Protein AF-A0A2A5M9H0-F1 (afdb_monomer)

Foldseek 3Di:
DCVLVVLLVLLVLLPDPVSVVVVVVVLVVVVVPDDPVCSVVVVVVVVVVNVVSNVSNVVVVVVVVVVVLVVLQVVQVVLCVVQVHDRDDSVLSCVLVVCLVVLVVVLLVVLVVQCVVVVVVCVVVVPPDDPSNCVSLVSQLVSQLSVVCSRDPPDDSVVSSVVSNVVSVVVVVVVVVVVVCVVVVD

Secondary structure (DSSP, 8-state):
--HHHHHHHHHHHHTSTTHHHHHHHHHHHHHTTS-HHHHHHHHHHHHHHHHHHHHHHHHHHHHHHHHHHHHHHHHHHHHHHHHT-PPPPHHHHHHHHHHHHHHHHHHHHHHHHHHHHHHHHHHHHT-S--GGGGHHHHHHHHHHHHHHHHH-TT--HHHHHHHHHHHHHHHHHHHHHHHHHHHHT-

Solvent-accessible surface area (backbone atoms only — not comparable to full-atom values): 10258 Å² total; per-residue (Å²): 129,68,64,67,58,53,45,35,55,50,20,59,48,68,70,40,82,71,40,60,64,54,48,53,55,51,49,53,60,56,45,73,78,47,60,76,92,50,42,64,60,52,49,51,52,53,53,50,50,52,61,51,33,45,59,53,20,53,54,41,48,53,52,49,52,52,50,49,52,54,48,51,54,51,49,47,50,52,51,20,61,76,67,74,46,80,68,73,54,68,70,60,48,50,53,54,50,52,49,49,65,51,48,49,59,51,45,51,52,50,23,51,53,51,47,51,53,50,51,53,51,32,67,76,69,70,53,91,78,59,83,68,74,51,49,37,54,53,45,46,23,49,49,41,31,54,56,48,56,74,72,45,89,87,62,56,70,66,58,47,50,50,53,14,42,53,52,31,50,53,50,50,52,52,49,52,52,50,52,50,49,63,65,68,74,106

Radius of gyration: 23.18 Å; Cα contacts (8 Å, |Δi|>4): 91; chains: 1; bounding box: 40×52×61 Å

Structure (mmCIF, N/CA/C/O backbone):
data_AF-A0A2A5M9H0-F1
#
_entry.id   AF-A0A2A5M9H0-F1
#
loop_
_atom_site.group_PDB
_atom_site.id
_atom_site.type_symbol
_atom_site.label_atom_id
_atom_site.label_alt_id
_atom_site.label_comp_id
_atom_site.label_asym_id
_atom_site.label_entity_id
_atom_site.label_seq_id
_atom_site.pdbx_PDB_ins_code
_atom_site.Cartn_x
_atom_site.Cartn_y
_atom_site.Cartn_z
_atom_site.occupancy
_atom_site.B_iso_or_equiv
_atom_site.auth_seq_id
_atom_site.auth_comp_id
_atom_site.auth_asym_id
_atom_site.auth_atom_id
_atom_site.pdbx_PDB_model_num
ATOM 1 N N . SER A 1 1 ? -6.531 17.767 -12.591 1.00 52.53 1 SER A N 1
ATOM 2 C CA . SER A 1 1 ? -5.530 17.348 -13.593 1.00 52.53 1 SER A CA 1
ATOM 3 C C . SER A 1 1 ? -4.900 16.029 -13.200 1.00 52.53 1 SER A C 1
ATOM 5 O O . SER A 1 1 ? -4.524 15.883 -12.049 1.00 52.53 1 SER A O 1
ATOM 7 N N . LEU A 1 2 ? -4.794 15.086 -14.141 1.00 64.69 2 LEU A N 1
ATOM 8 C CA . LEU A 1 2 ? -4.196 13.749 -13.951 1.00 64.69 2 LEU A CA 1
ATOM 9 C C . LEU A 1 2 ? -2.657 13.767 -14.086 1.00 64.69 2 LEU A C 1
ATOM 11 O O . LEU A 1 2 ? -1.964 12.899 -13.566 1.00 64.69 2 LEU A O 1
ATOM 15 N N . ILE A 1 3 ? -2.134 14.814 -14.736 1.00 70.25 3 ILE A N 1
ATOM 16 C CA . ILE A 1 3 ? -0.707 15.040 -15.014 1.00 70.25 3 ILE A CA 1
ATOM 17 C C . ILE A 1 3 ? 0.178 14.941 -13.753 1.00 70.25 3 ILE A C 1
ATOM 19 O O . ILE A 1 3 ? 1.177 14.230 -13.812 1.00 70.25 3 ILE A O 1
ATOM 23 N N . PRO A 1 4 ? -0.161 15.557 -12.599 1.00 65.56 4 PRO A N 1
ATOM 24 C CA . PRO A 1 4 ? 0.685 15.478 -11.404 1.00 65.56 4 PRO A CA 1
ATOM 25 C C . PRO A 1 4 ? 0.819 14.053 -10.852 1.00 65.56 4 PRO A C 1
ATOM 27 O O . PRO A 1 4 ? 1.903 13.651 -10.446 1.00 65.56 4 PRO A O 1
ATOM 30 N N . ILE A 1 5 ? -0.265 13.270 -10.884 1.00 68.00 5 ILE A N 1
ATOM 31 C CA . ILE A 1 5 ? -0.266 11.874 -10.420 1.00 68.00 5 ILE A CA 1
ATOM 32 C C . ILE A 1 5 ? 0.605 11.016 -11.343 1.00 68.00 5 ILE A C 1
ATOM 34 O O . ILE A 1 5 ? 1.449 10.264 -10.865 1.00 68.00 5 ILE A O 1
ATOM 38 N N . LEU A 1 6 ? 0.459 11.188 -12.661 1.00 72.69 6 LEU A N 1
ATOM 39 C CA . LEU A 1 6 ? 1.312 10.540 -13.662 1.00 72.69 6 LEU A CA 1
ATOM 40 C C . LEU A 1 6 ? 2.797 10.842 -13.435 1.00 72.69 6 LEU A C 1
ATOM 42 O O . LEU A 1 6 ? 3.615 9.930 -13.502 1.00 72.69 6 LEU A O 1
ATOM 46 N N . PHE A 1 7 ? 3.140 12.090 -13.110 1.00 70.06 7 PHE A N 1
ATOM 47 C CA . PHE A 1 7 ? 4.515 12.495 -12.805 1.00 70.06 7 PHE A CA 1
ATOM 48 C C . PHE A 1 7 ? 5.075 11.820 -11.550 1.00 70.06 7 PHE A C 1
ATOM 50 O O . PHE A 1 7 ? 6.217 11.362 -11.565 1.00 70.06 7 PHE A O 1
ATOM 57 N N . VAL A 1 8 ? 4.283 11.723 -10.478 1.00 70.12 8 VAL A N 1
ATOM 58 C CA . VAL A 1 8 ? 4.697 11.030 -9.248 1.00 70.12 8 VAL A CA 1
ATOM 59 C C . VAL A 1 8 ? 4.921 9.545 -9.525 1.00 70.12 8 VAL A C 1
ATOM 61 O O . VAL A 1 8 ? 5.984 9.020 -9.196 1.00 70.12 8 VAL A O 1
ATOM 64 N N . CYS A 1 9 ? 3.971 8.881 -10.191 1.00 73.88 9 CYS A N 1
ATOM 65 C CA . CYS A 1 9 ? 4.109 7.478 -10.579 1.00 73.88 9 CYS A CA 1
ATOM 66 C C . CYS A 1 9 ? 5.349 7.255 -11.450 1.00 73.88 9 CYS A C 1
ATOM 68 O O . CYS A 1 9 ? 6.148 6.365 -11.169 1.00 73.88 9 CYS A O 1
ATOM 70 N N . PHE A 1 10 ? 5.538 8.085 -12.479 1.00 75.00 10 PHE A N 1
ATOM 71 C CA . PHE A 1 10 ? 6.681 7.988 -13.380 1.00 75.00 10 PHE A CA 1
ATOM 72 C C . PHE A 1 10 ? 8.002 8.168 -12.631 1.00 75.00 10 PHE A C 1
ATOM 74 O O . PHE A 1 10 ? 8.914 7.367 -12.806 1.00 75.00 10 PHE A O 1
ATOM 81 N N . SER A 1 11 ? 8.091 9.142 -11.726 1.00 72.50 11 SER A N 1
ATOM 82 C CA . SER A 1 11 ? 9.308 9.350 -10.947 1.00 72.50 11 SER A CA 1
ATOM 83 C C . SER A 1 11 ? 9.645 8.170 -10.036 1.00 72.50 11 SER A C 1
ATOM 85 O O . SER A 1 11 ? 10.790 7.718 -10.025 1.00 72.50 11 SER A O 1
ATOM 87 N N . VAL A 1 12 ? 8.655 7.595 -9.347 1.00 75.00 12 VAL A N 1
ATOM 88 C CA . VAL A 1 12 ? 8.866 6.382 -8.539 1.00 75.00 12 VAL A CA 1
ATOM 89 C C . VAL A 1 12 ? 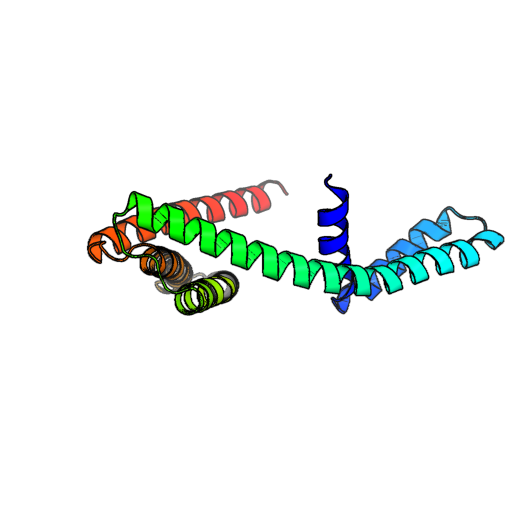9.373 5.231 -9.413 1.00 75.00 12 VAL A C 1
ATOM 91 O O . VAL A 1 12 ? 10.334 4.560 -9.041 1.00 75.00 12 VAL A O 1
ATOM 94 N N . PHE A 1 13 ? 8.807 5.038 -10.609 1.00 77.19 13 PHE A N 1
ATOM 95 C CA . PHE A 1 13 ? 9.277 4.006 -11.536 1.00 77.19 13 PHE A CA 1
ATOM 96 C C . PHE A 1 13 ? 10.712 4.238 -12.017 1.00 77.19 13 PHE A C 1
ATOM 98 O O . PHE A 1 13 ? 11.475 3.277 -12.090 1.00 77.19 13 PHE A O 1
ATOM 105 N N . THR A 1 14 ? 11.119 5.487 -12.275 1.00 75.56 14 THR A N 1
ATOM 106 C CA . THR A 1 14 ? 12.498 5.799 -12.701 1.00 75.56 14 THR A CA 1
ATOM 107 C C . THR A 1 14 ? 13.562 5.468 -11.652 1.00 75.56 14 THR A C 1
ATOM 109 O O . THR A 1 14 ? 14.725 5.291 -12.009 1.00 75.56 14 THR A O 1
ATOM 112 N N . GLN A 1 15 ? 13.183 5.346 -10.375 1.00 72.56 15 GLN A N 1
ATOM 113 C CA . GLN A 1 15 ? 14.101 5.013 -9.280 1.00 72.56 15 GLN A CA 1
ATOM 114 C C . GLN A 1 15 ? 14.330 3.502 -9.115 1.00 72.56 15 GLN A C 1
ATOM 116 O O . GLN A 1 15 ? 15.259 3.091 -8.421 1.00 72.56 15 GLN A O 1
ATOM 121 N N . ILE A 1 16 ? 13.520 2.653 -9.755 1.00 77.81 16 ILE A N 1
ATOM 122 C CA . ILE A 1 16 ? 13.686 1.197 -9.695 1.00 77.81 16 ILE A CA 1
ATOM 123 C C . ILE A 1 16 ? 14.827 0.785 -10.632 1.00 77.81 16 ILE A C 1
ATOM 125 O O . ILE A 1 16 ? 14.826 1.114 -11.817 1.00 77.81 16 ILE A O 1
ATOM 129 N N . SER A 1 17 ? 15.777 -0.010 -10.132 1.00 70.69 17 SER A N 1
ATOM 130 C CA . SER A 1 17 ? 16.962 -0.457 -10.887 1.00 70.69 17 SER A CA 1
ATOM 131 C C . SER A 1 17 ? 16.629 -1.146 -12.218 1.00 70.69 17 SER A C 1
ATOM 133 O O . SER A 1 17 ? 17.352 -0.996 -13.201 1.00 70.69 17 SER A O 1
ATOM 135 N N . SER A 1 18 ? 15.501 -1.857 -12.273 1.00 78.56 18 SER A N 1
ATOM 136 C CA . SER A 1 18 ? 15.027 -2.552 -13.474 1.00 78.56 18 SER A CA 1
ATOM 137 C C . SER A 1 18 ? 14.532 -1.607 -14.578 1.00 78.56 18 SER A C 1
ATOM 139 O O . SER A 1 18 ? 14.561 -1.982 -15.749 1.00 78.56 18 SER A O 1
ATOM 141 N N . PHE A 1 19 ? 14.106 -0.380 -14.252 1.00 82.38 19 PHE A N 1
ATOM 142 C CA . PHE A 1 19 ? 13.510 0.552 -15.217 1.00 82.38 19 PHE A CA 1
ATOM 143 C C . PHE A 1 19 ? 14.487 0.962 -16.322 1.00 82.38 19 PHE A C 1
ATOM 145 O O . PHE A 1 19 ? 14.085 1.094 -17.476 1.00 82.38 19 PHE A O 1
ATOM 152 N N . LYS A 1 20 ? 15.783 1.078 -16.003 1.00 79.38 20 LYS A N 1
ATOM 153 C CA . LYS A 1 20 ? 16.822 1.466 -16.968 1.00 79.38 20 LYS A CA 1
ATOM 154 C C . LYS A 1 20 ? 16.859 0.541 -18.192 1.00 79.38 20 LYS A C 1
ATOM 156 O O . LYS A 1 20 ? 16.983 1.018 -19.312 1.00 79.38 20 LYS A O 1
ATOM 161 N N . ALA A 1 21 ? 16.686 -0.768 -17.999 1.00 83.25 21 ALA A N 1
ATOM 162 C CA . ALA A 1 21 ? 16.688 -1.734 -19.100 1.00 83.25 21 ALA A CA 1
ATOM 163 C C . ALA A 1 21 ? 15.464 -1.587 -20.024 1.00 83.25 21 ALA A C 1
ATOM 165 O O . ALA A 1 21 ? 15.580 -1.727 -21.240 1.00 83.25 21 ALA A O 1
ATOM 166 N N . TYR A 1 22 ? 14.292 -1.288 -19.461 1.00 84.56 22 TYR A N 1
ATOM 167 C CA . TYR A 1 22 ? 13.073 -1.042 -20.240 1.00 84.56 22 TYR A CA 1
ATOM 168 C C . TYR A 1 22 ? 13.115 0.304 -20.956 1.00 84.56 22 TYR A C 1
ATOM 170 O O . TYR A 1 22 ? 12.666 0.416 -22.095 1.00 84.56 22 TYR A O 1
ATOM 178 N N . TYR A 1 23 ? 13.701 1.305 -20.306 1.00 83.50 23 TYR A N 1
ATOM 179 C CA . TYR A 1 23 ? 13.924 2.619 -20.874 1.00 83.50 23 TYR A CA 1
ATOM 180 C C . TYR A 1 23 ? 14.784 2.567 -22.143 1.00 83.50 23 TYR A C 1
ATOM 182 O O . TYR A 1 23 ? 14.377 3.108 -23.169 1.00 83.50 23 TYR A O 1
ATOM 190 N N . GLU A 1 24 ? 15.920 1.864 -22.107 1.00 84.94 24 GLU A N 1
ATOM 191 C CA . GLU A 1 24 ? 16.789 1.724 -23.283 1.00 84.94 24 GLU A CA 1
ATOM 192 C C . GLU A 1 24 ? 16.068 1.037 -24.452 1.00 84.94 24 GLU A C 1
ATOM 194 O O . GLU A 1 24 ? 16.173 1.474 -25.598 1.00 84.94 24 GLU A O 1
ATOM 199 N N . LYS A 1 25 ? 15.246 0.017 -24.169 1.00 88.00 25 LYS A N 1
ATOM 200 C CA . LYS A 1 25 ? 14.405 -0.622 -25.193 1.00 88.00 25 LYS A CA 1
ATOM 201 C C . LYS A 1 25 ? 13.386 0.349 -25.792 1.00 88.00 25 LYS A C 1
ATOM 203 O O . LYS A 1 25 ? 13.202 0.368 -27.005 1.00 88.00 25 LYS A O 1
ATOM 208 N N . ALA A 1 26 ? 12.738 1.171 -24.967 1.00 86.12 26 ALA A N 1
ATOM 209 C CA . ALA A 1 26 ? 11.793 2.179 -25.443 1.00 86.12 26 ALA A CA 1
ATOM 210 C C . ALA A 1 26 ? 12.484 3.246 -26.310 1.00 86.12 26 ALA A C 1
ATOM 212 O O . ALA A 1 26 ? 11.968 3.599 -27.370 1.00 86.12 26 ALA A O 1
ATOM 213 N N . LYS A 1 27 ? 13.680 3.702 -25.909 1.00 85.88 27 LYS A N 1
ATOM 214 C CA . LYS A 1 27 ? 14.534 4.605 -26.698 1.00 85.88 27 LYS A CA 1
ATOM 215 C C . LYS A 1 27 ? 14.834 4.024 -28.080 1.00 85.88 27 LYS A C 1
ATOM 217 O O . LYS A 1 27 ? 14.636 4.712 -29.074 1.00 85.88 27 LYS A O 1
ATOM 222 N N . GLN A 1 28 ? 15.231 2.752 -28.151 1.00 87.69 28 GLN A N 1
ATOM 223 C CA . GLN A 1 28 ? 15.515 2.073 -29.421 1.00 87.69 28 GLN A CA 1
ATOM 224 C C . GLN A 1 28 ? 14.297 2.022 -30.351 1.00 87.69 28 GLN A C 1
ATOM 226 O O . GLN A 1 28 ? 14.436 2.273 -31.546 1.00 87.69 28 GLN A O 1
ATOM 231 N N . VAL A 1 29 ? 13.099 1.761 -29.814 1.00 88.81 29 VAL A N 1
ATOM 232 C CA . VAL A 1 29 ? 11.855 1.787 -30.603 1.00 88.81 29 VAL A CA 1
ATOM 233 C C . VAL A 1 29 ? 11.571 3.191 -31.134 1.00 88.81 29 VAL A C 1
ATOM 235 O O . VAL A 1 29 ? 11.249 3.340 -32.306 1.00 88.81 29 VAL A O 1
ATOM 238 N N . ILE A 1 30 ? 11.724 4.228 -30.306 1.00 86.44 30 ILE A N 1
ATOM 239 C CA . ILE A 1 30 ? 11.512 5.622 -30.725 1.00 86.44 30 ILE A CA 1
ATOM 240 C C . ILE A 1 30 ? 12.530 6.028 -31.802 1.00 86.44 30 ILE A C 1
ATOM 242 O O . ILE A 1 30 ? 12.161 6.642 -32.801 1.00 86.44 30 ILE A O 1
ATOM 246 N N . PHE A 1 31 ? 13.800 5.650 -31.635 1.00 88.44 31 PHE A N 1
ATOM 247 C CA . PHE A 1 31 ? 14.867 5.957 -32.589 1.00 88.44 31 PHE A CA 1
ATOM 248 C C . PHE A 1 31 ? 14.674 5.269 -33.940 1.00 88.44 31 PHE A C 1
ATOM 250 O O . PHE A 1 31 ? 15.052 5.849 -34.954 1.00 88.44 31 PHE A O 1
ATOM 257 N N . ALA A 1 32 ? 14.022 4.103 -33.982 1.00 87.38 32 ALA A N 1
ATOM 258 C CA . ALA A 1 32 ? 13.688 3.423 -35.234 1.00 87.38 32 ALA A CA 1
ATOM 259 C C . ALA A 1 32 ? 12.761 4.247 -36.152 1.00 87.38 32 ALA A C 1
ATOM 261 O O . ALA A 1 32 ? 12.755 4.028 -37.361 1.00 87.38 32 ALA A O 1
ATOM 262 N N . PHE A 1 33 ? 12.012 5.211 -35.602 1.00 87.19 33 PHE A N 1
ATOM 263 C CA . PHE A 1 33 ? 11.129 6.107 -36.359 1.00 87.19 33 PHE A CA 1
ATOM 264 C C . PHE A 1 33 ? 11.735 7.497 -36.626 1.00 87.19 33 PHE A C 1
ATOM 266 O O . PHE A 1 33 ? 11.082 8.337 -37.244 1.00 87.19 33 PHE A O 1
ATOM 273 N N . LEU A 1 34 ? 12.965 7.761 -36.171 1.00 87.44 34 LEU A N 1
ATOM 274 C CA . LEU A 1 34 ? 13.636 9.059 -36.289 1.00 87.44 34 LEU A CA 1
ATOM 275 C C . LEU A 1 34 ? 14.793 9.005 -37.289 1.00 87.44 34 LEU A C 1
ATOM 277 O O . LEU A 1 34 ? 15.538 8.028 -37.352 1.00 87.44 34 LEU A O 1
ATOM 281 N N . ILE A 1 35 ? 14.999 10.105 -38.017 1.00 89.31 35 ILE A N 1
ATOM 282 C CA . ILE A 1 35 ? 16.198 10.276 -38.845 1.00 89.31 35 ILE A CA 1
ATOM 283 C C . ILE A 1 35 ? 17.455 10.403 -37.962 1.00 89.31 35 ILE A C 1
ATOM 285 O O . ILE A 1 35 ? 17.393 11.078 -36.929 1.00 89.31 35 ILE A O 1
ATOM 289 N N . PRO A 1 36 ? 18.606 9.817 -38.359 1.00 81.75 36 PRO A N 1
ATOM 290 C CA . PRO A 1 36 ? 19.798 9.717 -37.507 1.00 81.75 36 PRO A CA 1
ATOM 291 C C . PRO A 1 36 ? 20.266 11.051 -36.914 1.00 81.75 36 PRO A C 1
ATOM 293 O O . PRO A 1 36 ? 20.615 11.127 -35.743 1.00 81.75 36 PRO A O 1
ATOM 296 N N . THR A 1 37 ? 20.185 12.132 -37.691 1.00 86.44 37 THR A N 1
ATOM 297 C CA . THR A 1 37 ? 20.600 13.485 -37.286 1.00 86.44 37 THR A CA 1
ATOM 298 C C . THR A 1 37 ? 19.779 14.086 -36.142 1.00 86.44 37 THR A C 1
ATOM 300 O O . THR A 1 37 ? 20.228 15.040 -35.513 1.00 86.44 37 THR A O 1
ATOM 303 N N . GLN A 1 38 ? 18.583 13.561 -35.859 1.00 85.75 38 GLN A N 1
ATOM 304 C CA . GLN A 1 38 ? 17.718 14.028 -34.770 1.00 85.75 38 GLN A CA 1
ATOM 305 C C . GLN A 1 38 ? 17.760 13.118 -33.537 1.00 85.75 38 GLN A C 1
ATOM 307 O O . GLN A 1 38 ? 17.269 13.515 -32.478 1.00 85.75 38 GLN A O 1
ATOM 312 N N . GLN A 1 39 ? 18.345 11.921 -33.648 1.00 86.12 39 GLN A N 1
ATOM 313 C CA . GLN A 1 39 ? 18.355 10.938 -32.562 1.00 86.12 39 GLN A CA 1
ATOM 314 C C . GLN A 1 39 ? 19.088 11.471 -31.326 1.00 86.12 39 GLN A C 1
ATOM 316 O O . GLN A 1 39 ? 18.540 11.389 -30.230 1.00 86.12 39 GLN A O 1
ATOM 321 N N . ASP A 1 40 ? 20.246 12.115 -31.498 1.00 86.81 40 ASP A N 1
ATOM 322 C CA . ASP A 1 40 ? 21.035 12.676 -30.388 1.00 86.81 40 ASP A CA 1
ATOM 323 C C . ASP A 1 40 ? 20.307 13.809 -29.648 1.00 86.81 40 ASP A C 1
ATOM 325 O O . ASP A 1 40 ? 20.337 13.904 -28.415 1.00 86.81 40 ASP A O 1
ATOM 329 N N . VAL A 1 41 ? 19.598 14.658 -30.396 1.00 88.44 41 VAL A N 1
ATOM 330 C CA . VAL A 1 41 ? 18.824 15.772 -29.833 1.00 88.44 41 VAL A CA 1
ATOM 331 C C . VAL A 1 41 ? 17.665 15.230 -29.000 1.00 88.44 41 VAL A C 1
ATOM 333 O O . VAL A 1 41 ? 17.491 15.617 -27.843 1.00 88.44 41 VAL A O 1
ATOM 336 N N . VAL A 1 42 ? 16.899 14.284 -29.550 1.00 87.12 42 VAL A N 1
ATOM 337 C CA . VAL A 1 42 ? 15.777 13.648 -28.846 1.00 87.12 42 VAL A CA 1
ATOM 338 C C . VAL A 1 42 ? 16.271 12.850 -27.636 1.00 87.12 42 VAL A C 1
ATOM 340 O O . VAL A 1 42 ? 15.679 12.961 -26.563 1.00 87.12 42 VAL A O 1
ATOM 343 N N . ALA A 1 43 ? 17.380 12.114 -27.761 1.00 87.06 43 ALA A N 1
ATOM 344 C CA . ALA A 1 43 ? 18.010 11.395 -26.654 1.00 87.06 43 ALA A CA 1
ATOM 345 C C . ALA A 1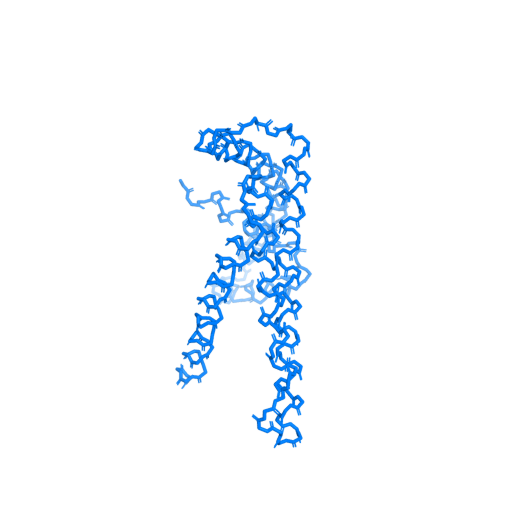 43 ? 18.304 12.336 -25.481 1.00 87.06 43 ALA A C 1
ATOM 347 O O . ALA A 1 43 ? 17.883 12.068 -24.356 1.00 87.06 43 ALA A O 1
ATOM 348 N N . THR A 1 44 ? 18.924 13.482 -25.773 1.00 89.81 44 THR A N 1
ATOM 349 C CA . THR A 1 44 ? 19.283 14.500 -24.779 1.00 89.81 44 THR A CA 1
ATOM 350 C C . THR A 1 44 ? 18.052 15.074 -24.079 1.00 89.81 44 THR A C 1
ATOM 352 O O . THR A 1 44 ? 18.063 15.232 -22.856 1.00 89.81 44 THR A O 1
ATOM 355 N N . TYR A 1 45 ? 16.964 15.351 -24.807 1.00 88.75 45 TYR A N 1
ATOM 356 C CA . TYR A 1 45 ? 15.715 15.824 -24.199 1.00 88.75 45 TYR A CA 1
ATOM 357 C C . TYR A 1 45 ? 15.086 14.776 -23.282 1.00 88.75 45 TYR A C 1
ATOM 359 O O . TYR A 1 45 ? 14.663 15.113 -22.175 1.00 88.75 45 TYR A O 1
ATOM 367 N N . ILE A 1 46 ? 15.053 13.511 -23.705 1.00 85.00 46 ILE A N 1
ATOM 368 C CA . ILE A 1 46 ? 14.494 12.418 -22.903 1.00 85.00 46 ILE A CA 1
ATOM 369 C C . ILE A 1 46 ? 15.353 12.176 -21.651 1.00 85.00 46 ILE A C 1
ATOM 371 O O . ILE A 1 46 ? 14.806 12.052 -20.555 1.00 85.00 46 ILE A O 1
ATOM 375 N N . ASP A 1 47 ? 16.681 12.159 -21.779 1.00 86.69 47 ASP A N 1
ATOM 376 C CA . ASP A 1 47 ? 17.604 12.005 -20.645 1.00 86.69 47 ASP A CA 1
ATOM 377 C C . ASP A 1 47 ? 17.471 13.167 -19.654 1.00 86.69 47 ASP A C 1
ATO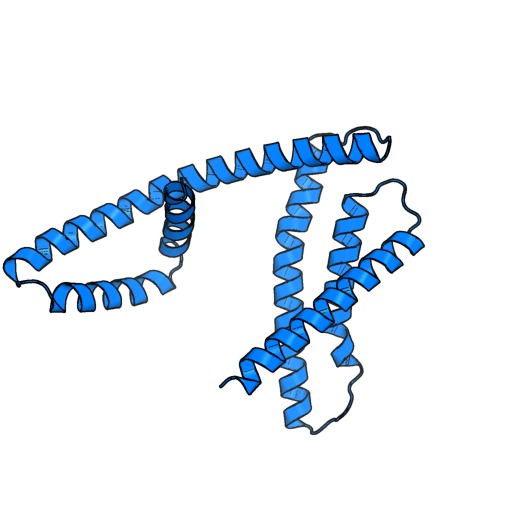M 379 O O . ASP A 1 47 ? 17.398 12.965 -18.440 1.00 86.69 47 ASP A O 1
ATOM 383 N N . THR A 1 48 ? 17.365 14.394 -20.167 1.00 87.19 48 THR A N 1
ATOM 384 C CA . THR A 1 48 ? 17.157 15.596 -19.349 1.00 87.19 48 THR A CA 1
ATOM 385 C C . THR A 1 48 ? 15.807 15.557 -18.633 1.00 87.19 48 THR A C 1
ATOM 387 O O . THR A 1 48 ? 15.724 15.868 -17.442 1.00 87.19 48 THR A O 1
ATOM 390 N N . PHE A 1 49 ? 14.747 15.137 -19.326 1.00 83.00 49 PHE A N 1
ATOM 391 C CA . PHE A 1 49 ? 13.418 14.961 -18.747 1.00 83.00 49 PHE A CA 1
ATOM 392 C C . PHE A 1 49 ? 13.434 13.941 -17.607 1.00 83.00 49 PHE A C 1
ATOM 394 O O . PHE A 1 49 ? 12.906 14.218 -16.529 1.00 83.00 49 PHE A O 1
ATOM 401 N N . LEU A 1 50 ? 14.087 12.795 -17.800 1.00 80.31 50 LEU A N 1
ATOM 402 C CA . LEU A 1 50 ? 14.218 11.765 -16.770 1.00 80.31 50 LEU A CA 1
ATOM 403 C C . LEU A 1 50 ? 15.011 12.255 -15.565 1.00 80.31 50 LEU A C 1
ATOM 405 O O . LEU A 1 50 ? 14.560 12.107 -14.430 1.00 80.31 50 LEU A O 1
ATOM 409 N N . LYS A 1 51 ? 16.152 12.905 -15.807 1.00 80.44 51 LYS A N 1
ATOM 410 C CA . LYS A 1 51 ? 16.981 13.480 -14.746 1.00 80.44 51 LYS A CA 1
ATOM 411 C C . LYS A 1 51 ? 16.188 14.469 -13.886 1.00 80.44 51 LYS A C 1
ATOM 413 O O . LYS A 1 51 ? 16.264 14.415 -12.661 1.00 80.44 51 LYS A O 1
ATOM 418 N N . ASN A 1 52 ? 15.390 15.334 -14.509 1.00 81.81 52 ASN A N 1
ATOM 419 C CA . ASN A 1 52 ? 14.550 16.298 -13.792 1.00 81.81 52 ASN A CA 1
ATOM 420 C C . ASN A 1 52 ? 13.320 15.654 -13.132 1.00 81.81 52 ASN A C 1
ATOM 422 O O . ASN A 1 52 ? 12.876 16.114 -12.078 1.00 81.81 52 ASN A O 1
ATOM 426 N N . SER A 1 53 ? 12.797 14.567 -13.705 1.00 76.88 53 SER A N 1
ATOM 427 C CA . SER A 1 53 ? 11.666 13.816 -13.147 1.00 76.88 53 SER A CA 1
ATOM 428 C C . SER A 1 53 ? 11.993 13.206 -11.784 1.00 76.88 53 SER A C 1
ATOM 430 O O . SER A 1 53 ? 11.108 13.128 -10.933 1.00 76.88 53 SER A O 1
ATOM 432 N N . VAL A 1 54 ? 13.253 12.837 -11.525 1.00 72.12 54 VAL A N 1
ATOM 433 C CA . VAL A 1 54 ? 13.686 12.349 -10.203 1.00 72.12 54 VAL A CA 1
ATOM 434 C C . VAL A 1 54 ? 13.491 13.424 -9.127 1.00 72.12 54 VAL A C 1
ATOM 436 O O . VAL A 1 54 ? 12.840 13.164 -8.117 1.00 72.12 54 VAL A O 1
ATOM 439 N N . ASN A 1 55 ? 13.965 14.653 -9.363 1.00 75.88 55 ASN A N 1
ATOM 440 C CA . ASN A 1 55 ? 13.806 15.763 -8.412 1.00 75.88 55 ASN A CA 1
ATOM 441 C C . ASN A 1 55 ? 12.331 16.126 -8.185 1.00 75.88 55 ASN A C 1
ATOM 443 O O . ASN A 1 55 ? 11.905 16.302 -7.043 1.00 75.88 55 ASN A O 1
ATOM 447 N N . LEU A 1 56 ? 11.534 16.187 -9.257 1.00 75.88 56 LEU A N 1
ATOM 448 C CA . LEU A 1 56 ? 10.090 16.427 -9.167 1.00 75.88 56 LEU A CA 1
ATOM 449 C C . LEU A 1 56 ? 9.365 15.334 -8.373 1.00 75.88 56 LEU A C 1
ATOM 451 O O . LEU A 1 56 ? 8.440 15.645 -7.627 1.00 75.88 56 LEU A O 1
ATOM 455 N N . GLY A 1 57 ? 9.785 14.073 -8.480 1.00 75.00 57 GLY A N 1
ATOM 456 C CA . GLY A 1 57 ? 9.192 13.007 -7.676 1.00 75.00 57 GLY A CA 1
ATOM 457 C C . GLY A 1 57 ? 9.602 13.022 -6.222 1.00 75.00 57 GLY A C 1
ATOM 458 O O . GLY A 1 57 ? 8.780 12.650 -5.399 1.00 75.00 57 GLY A O 1
ATOM 459 N N . ILE A 1 58 ? 10.803 13.488 -5.867 1.00 78.38 58 ILE A N 1
ATOM 460 C CA . ILE A 1 58 ? 11.161 13.690 -4.453 1.00 78.38 58 ILE A CA 1
ATOM 461 C C . ILE A 1 58 ? 10.234 14.744 -3.837 1.00 78.38 58 ILE A C 1
ATOM 463 O O . ILE A 1 58 ? 9.635 14.504 -2.790 1.00 78.38 58 ILE A O 1
ATOM 467 N N . VAL A 1 59 ? 10.044 15.879 -4.517 1.00 82.00 59 VAL A N 1
ATOM 468 C CA . VAL A 1 59 ? 9.097 16.919 -4.079 1.00 82.00 59 VAL A CA 1
ATOM 469 C C . VAL A 1 59 ? 7.669 16.369 -4.027 1.00 82.00 59 VAL A C 1
ATOM 471 O O . VAL A 1 59 ? 6.953 16.601 -3.055 1.00 82.00 59 VAL A O 1
ATOM 474 N N . GLY A 1 60 ? 7.268 15.589 -5.033 1.00 76.12 60 GLY A N 1
ATOM 475 C CA . GLY A 1 60 ? 5.969 14.922 -5.085 1.00 76.12 60 GLY A CA 1
ATOM 476 C C . GLY A 1 60 ? 5.758 13.912 -3.956 1.00 76.12 60 GLY A C 1
ATOM 477 O O . GLY A 1 60 ? 4.682 13.883 -3.370 1.00 76.12 60 GLY A O 1
ATOM 478 N N . LEU A 1 61 ? 6.781 13.134 -3.596 1.00 76.50 61 LEU A N 1
ATOM 479 C CA . LEU A 1 61 ? 6.758 12.200 -2.469 1.00 76.50 61 LEU A CA 1
ATOM 480 C C . LEU A 1 61 ? 6.614 12.938 -1.140 1.00 76.50 61 LEU A C 1
ATOM 482 O O . LEU A 1 61 ? 5.807 12.528 -0.311 1.00 76.50 61 LEU A O 1
ATOM 486 N N . ILE A 1 62 ? 7.339 14.043 -0.946 1.00 82.19 62 ILE A N 1
ATOM 487 C CA . ILE A 1 62 ? 7.214 14.879 0.257 1.00 82.19 62 ILE A CA 1
ATOM 488 C C . ILE A 1 62 ? 5.803 15.470 0.349 1.00 82.19 62 ILE A C 1
ATOM 490 O O . ILE A 1 62 ? 5.161 15.380 1.396 1.00 82.19 62 ILE A O 1
ATOM 494 N N . ALA A 1 63 ? 5.291 16.029 -0.751 1.00 80.88 63 ALA A N 1
ATOM 495 C CA . ALA A 1 63 ? 3.938 16.570 -0.809 1.00 80.88 63 ALA A CA 1
ATOM 496 C C . ALA A 1 63 ? 2.886 15.484 -0.535 1.00 80.88 63 ALA A C 1
ATOM 498 O O . ALA A 1 63 ? 1.981 15.696 0.265 1.00 80.88 63 ALA A O 1
ATOM 499 N N . MET A 1 64 ? 3.037 14.297 -1.127 1.00 77.62 64 MET A N 1
ATOM 500 C CA . MET A 1 64 ? 2.152 13.154 -0.906 1.00 77.62 64 MET A CA 1
ATOM 501 C C . MET A 1 64 ? 2.201 12.668 0.543 1.00 77.62 64 MET A C 1
ATOM 503 O O . MET A 1 64 ? 1.151 12.389 1.118 1.00 77.62 64 MET A O 1
ATOM 507 N N . ALA A 1 65 ? 3.385 12.603 1.154 1.00 77.69 65 ALA A N 1
ATOM 508 C CA . ALA A 1 65 ? 3.530 12.272 2.566 1.00 77.69 65 ALA A CA 1
ATOM 509 C C . ALA A 1 65 ? 2.784 13.291 3.439 1.00 77.69 65 ALA A C 1
ATOM 511 O O . ALA A 1 65 ? 1.984 12.901 4.287 1.00 77.69 65 ALA A O 1
ATOM 512 N N . PHE A 1 66 ? 2.959 14.588 3.177 1.00 82.00 66 PHE A N 1
ATOM 513 C CA . PHE A 1 66 ? 2.252 15.647 3.896 1.00 82.00 66 PHE A CA 1
ATOM 514 C C . PHE A 1 66 ? 0.728 15.566 3.718 1.00 82.00 66 PHE A C 1
ATOM 516 O O . PHE A 1 66 ? -0.014 15.586 4.699 1.00 82.00 66 PHE A O 1
ATOM 523 N N . THR A 1 67 ? 0.240 15.424 2.483 1.00 83.44 67 THR A N 1
ATOM 524 C CA . THR A 1 67 ? -1.195 15.295 2.196 1.00 83.44 67 THR A CA 1
ATOM 525 C C . THR A 1 67 ? -1.786 14.033 2.818 1.00 83.44 67 THR A C 1
ATOM 527 O O . THR A 1 67 ? -2.884 14.088 3.360 1.00 83.44 67 THR A O 1
ATOM 530 N N . SER A 1 68 ? -1.062 12.913 2.791 1.00 77.75 68 SER A N 1
ATOM 531 C CA . SER A 1 68 ? -1.467 11.663 3.440 1.00 77.75 68 SER A CA 1
ATOM 532 C C . SER A 1 68 ? -1.617 11.847 4.953 1.00 77.75 68 SER A C 1
ATOM 534 O O . SER A 1 68 ? -2.647 11.486 5.519 1.00 77.75 68 SER A O 1
ATOM 536 N N . LEU A 1 69 ? -0.653 12.505 5.606 1.00 77.62 69 LEU A N 1
ATOM 537 C CA . LEU A 1 69 ? -0.730 12.833 7.035 1.00 77.62 69 LEU A CA 1
ATOM 538 C C . LEU A 1 69 ? -1.934 13.733 7.354 1.00 77.62 69 LEU A C 1
ATOM 540 O O . LEU A 1 69 ? -2.670 13.467 8.307 1.00 77.62 69 LEU A O 1
ATOM 544 N N . ALA A 1 70 ? -2.171 14.765 6.541 1.00 81.00 70 ALA A N 1
ATOM 545 C CA . ALA A 1 70 ? -3.33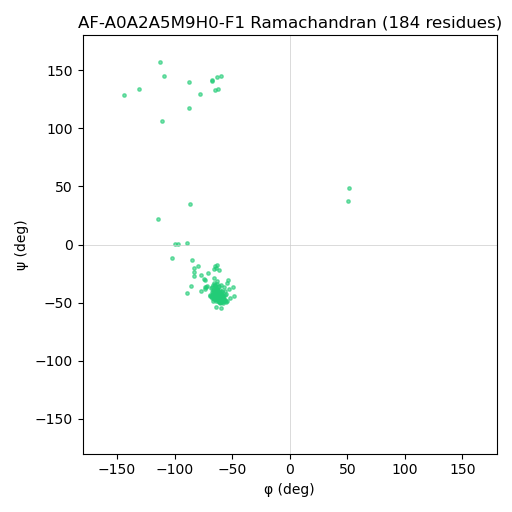1 15.642 6.686 1.00 81.00 70 ALA A CA 1
ATOM 546 C C . ALA A 1 70 ? -4.656 14.880 6.494 1.00 81.00 70 ALA A C 1
ATOM 548 O O . ALA A 1 70 ? -5.595 15.068 7.268 1.00 81.00 70 ALA A O 1
ATOM 549 N N . PHE A 1 71 ? -4.717 13.982 5.507 1.00 82.81 71 PHE A N 1
ATOM 550 C CA . PHE A 1 71 ? -5.870 13.121 5.254 1.00 82.81 71 PHE A CA 1
ATOM 551 C C . PHE A 1 71 ? -6.160 12.201 6.441 1.00 82.81 71 PHE A C 1
ATOM 553 O O . PHE A 1 71 ? -7.300 12.147 6.896 1.00 82.81 71 PHE A O 1
ATOM 560 N N . PHE A 1 72 ? -5.147 11.524 6.984 1.00 75.44 72 PHE A N 1
ATOM 561 C CA . PHE A 1 72 ? -5.322 10.643 8.139 1.00 75.44 72 PHE A CA 1
ATOM 562 C C . PHE A 1 72 ? -5.770 11.398 9.391 1.00 75.44 72 PHE A C 1
ATOM 564 O O . PHE A 1 72 ? -6.642 10.915 10.109 1.00 75.44 72 PHE A O 1
ATOM 571 N N . SER A 1 73 ? -5.246 12.606 9.618 1.00 75.44 73 SER A N 1
ATOM 572 C CA . SER A 1 73 ? -5.722 13.489 10.690 1.00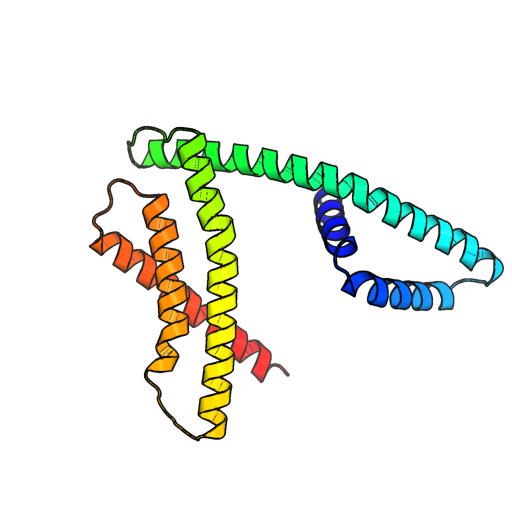 75.44 73 SER A CA 1
ATOM 573 C C . SER A 1 73 ? -7.211 13.834 10.523 1.00 75.44 73 SER A C 1
ATOM 575 O O . SER A 1 73 ? -7.999 13.717 11.465 1.00 75.44 73 SER A O 1
ATOM 577 N N . GLY A 1 74 ? -7.632 14.174 9.300 1.00 80.69 74 GLY A N 1
ATOM 578 C CA . GLY A 1 74 ? -9.041 14.412 8.976 1.00 80.69 74 GLY A CA 1
ATOM 579 C C . GLY A 1 74 ? -9.921 13.166 9.132 1.00 80.69 74 GLY A C 1
ATOM 580 O O . GLY A 1 74 ? -11.019 13.253 9.682 1.00 80.69 74 GLY A O 1
ATOM 581 N N . TYR A 1 75 ? -9.441 12.001 8.695 1.00 81.81 75 TYR A N 1
ATOM 582 C CA . TYR A 1 75 ? -10.129 10.718 8.851 1.00 81.81 75 TYR A CA 1
ATOM 583 C C . TYR A 1 75 ? -10.353 10.383 10.329 1.00 81.81 75 TYR A C 1
ATOM 585 O O . TYR A 1 75 ? -11.483 10.090 10.722 1.00 81.81 75 TYR A O 1
ATOM 593 N N . ASP A 1 76 ? -9.320 10.507 11.166 1.00 77.81 76 ASP A N 1
ATOM 594 C CA . ASP A 1 76 ? -9.436 10.288 12.609 1.00 77.81 76 ASP A CA 1
ATOM 595 C C . ASP A 1 76 ? -10.439 11.238 13.246 1.00 77.81 76 ASP A C 1
ATOM 597 O O . ASP A 1 76 ? -11.255 10.818 14.066 1.00 77.81 76 ASP A O 1
ATOM 601 N N . PHE A 1 77 ? -10.417 12.512 12.861 1.00 80.38 77 PHE A N 1
ATOM 602 C CA . PHE A 1 77 ? -11.395 13.479 13.339 1.00 80.38 77 PHE A CA 1
ATOM 603 C C . PHE A 1 77 ? -12.833 13.040 13.013 1.00 80.38 77 PHE A C 1
ATOM 605 O O . PHE A 1 77 ? -13.701 13.055 13.890 1.00 80.38 77 PHE A O 1
ATOM 612 N N . VAL A 1 78 ? -13.090 12.591 11.781 1.00 83.56 78 VAL A N 1
ATOM 613 C CA . VAL A 1 78 ? -14.417 12.122 11.349 1.00 83.56 78 VAL A CA 1
ATOM 614 C C . VAL A 1 78 ? -14.834 10.845 12.082 1.00 83.56 78 VAL A C 1
ATOM 616 O O . VAL A 1 78 ? -15.953 10.778 12.594 1.00 83.56 78 VAL A O 1
ATOM 619 N N . ILE A 1 79 ? -13.954 9.848 12.188 1.00 80.50 79 ILE A N 1
ATOM 620 C CA . ILE A 1 79 ? -14.248 8.589 12.887 1.00 80.50 79 ILE A CA 1
ATOM 621 C C . ILE A 1 79 ? -14.522 8.835 14.368 1.00 80.50 79 ILE A C 1
ATOM 623 O O . ILE A 1 79 ? -15.509 8.322 14.901 1.00 80.50 79 ILE A O 1
ATOM 627 N N . ASN A 1 80 ? -13.706 9.651 15.033 1.00 81.81 80 ASN A N 1
ATOM 628 C CA . ASN A 1 80 ? -13.900 9.981 16.444 1.00 81.81 80 ASN A CA 1
ATOM 629 C C . ASN A 1 80 ? -15.205 10.758 16.662 1.00 81.81 80 ASN A C 1
ATOM 631 O O . ASN A 1 80 ? -15.921 10.493 17.629 1.00 81.81 80 ASN A O 1
ATOM 635 N N . ARG A 1 81 ? -15.601 11.612 15.708 1.00 83.25 81 ARG A N 1
ATOM 636 C CA . ARG A 1 81 ? -16.902 12.293 15.722 1.00 83.25 81 ARG A CA 1
ATOM 637 C C . ARG A 1 81 ? -18.082 11.327 15.575 1.00 83.25 81 ARG A C 1
ATOM 639 O O . ARG A 1 81 ? -19.044 11.447 16.330 1.00 83.25 81 ARG A O 1
ATOM 646 N N . ILE A 1 82 ? -18.020 10.366 14.649 1.00 84.81 82 ILE A N 1
ATOM 647 C CA . ILE A 1 82 ? -19.084 9.360 14.442 1.00 84.81 82 ILE A CA 1
ATOM 648 C C . ILE A 1 82 ? -19.190 8.422 15.651 1.00 84.81 82 ILE A C 1
ATOM 650 O O . ILE A 1 82 ? -20.285 8.095 16.104 1.00 84.81 82 ILE A O 1
ATOM 654 N N . THR A 1 83 ? -18.049 8.010 16.201 1.00 78.38 83 THR A N 1
ATOM 655 C CA . THR A 1 83 ? -17.974 7.027 17.293 1.00 78.38 83 THR A CA 1
ATOM 656 C C . THR A 1 83 ? -18.033 7.646 18.693 1.00 78.38 83 THR A C 1
ATOM 658 O O . THR A 1 83 ? -17.999 6.909 19.679 1.00 78.38 83 THR A O 1
ATOM 661 N N . LYS A 1 84 ? -18.165 8.980 18.795 1.00 82.44 84 LYS A N 1
ATOM 662 C CA . LYS A 1 84 ? -18.191 9.749 20.055 1.00 82.44 84 LYS A CA 1
ATOM 663 C C . LYS A 1 84 ? -16.996 9.407 20.962 1.00 82.44 84 LYS A C 1
ATOM 665 O O . LYS A 1 84 ? -17.154 9.094 22.146 1.00 82.44 84 LYS A O 1
ATOM 670 N N . ASN A 1 85 ? -15.804 9.416 20.374 1.00 76.44 85 ASN A N 1
ATOM 671 C CA . ASN A 1 85 ? -14.532 9.176 21.051 1.00 76.44 85 ASN A CA 1
ATOM 672 C C . ASN A 1 85 ? -13.687 10.447 21.075 1.00 76.44 85 ASN A C 1
ATOM 674 O O . ASN A 1 85 ? -13.872 11.337 20.245 1.00 76.44 85 ASN A O 1
ATOM 678 N N . GLU A 1 86 ? -12.764 10.528 22.031 1.00 76.62 86 GLU A N 1
ATOM 679 C CA . GLU A 1 86 ? -11.778 11.603 22.033 1.00 76.62 86 GLU A CA 1
ATOM 680 C C . GLU A 1 86 ? -10.824 11.444 20.842 1.00 76.62 86 GLU A C 1
ATOM 682 O O . GLU A 1 86 ? -10.461 10.315 20.488 1.00 76.62 86 GLU A O 1
ATOM 687 N N . PRO A 1 87 ? -10.433 12.552 20.191 1.00 69.75 87 PRO A N 1
ATOM 688 C CA . PRO A 1 87 ? -9.487 12.499 19.095 1.00 69.75 87 PRO A CA 1
ATOM 689 C C . PRO A 1 87 ? -8.137 11.970 19.582 1.00 69.75 87 PRO A C 1
ATOM 691 O O . PRO A 1 87 ? -7.606 12.416 20.599 1.00 69.75 87 PRO A O 1
ATOM 694 N N . LYS A 1 88 ? -7.557 11.037 18.825 1.00 70.56 88 LYS A N 1
ATOM 695 C CA . LYS A 1 88 ? -6.167 10.619 19.031 1.00 70.56 88 LYS A CA 1
ATOM 696 C C . LYS A 1 88 ? -5.226 11.810 18.866 1.00 70.56 88 LYS A C 1
ATOM 698 O O . LYS A 1 88 ? -5.426 12.656 17.995 1.00 70.56 88 LYS A O 1
ATOM 703 N N . GLY A 1 89 ? -4.155 11.839 19.659 1.00 73.19 89 GLY A N 1
ATOM 704 C CA . GLY A 1 89 ? -3.048 12.760 19.414 1.00 73.19 89 GLY A CA 1
ATOM 705 C C . GLY A 1 89 ? -2.376 12.457 18.070 1.00 73.19 89 GLY A C 1
ATOM 706 O O . GLY A 1 89 ? -2.223 11.288 17.711 1.00 73.19 89 GLY A O 1
ATOM 707 N N . LEU A 1 90 ? -1.924 13.497 17.357 1.00 72.56 90 LEU A N 1
ATOM 708 C CA . LEU A 1 90 ? -1.343 13.383 16.008 1.00 72.56 90 LEU A CA 1
ATOM 709 C C . LEU A 1 90 ? -0.271 12.285 15.906 1.00 72.56 90 LEU A C 1
ATOM 711 O O . LEU A 1 90 ? -0.295 11.481 14.983 1.00 72.56 90 LEU A O 1
ATOM 715 N N . TRP A 1 91 ? 0.634 12.188 16.882 1.00 76.62 91 TRP A N 1
ATOM 716 C CA . TRP A 1 91 ? 1.691 11.169 16.891 1.00 76.62 91 TRP A CA 1
ATOM 717 C C . TRP A 1 91 ? 1.172 9.733 17.008 1.00 76.62 91 TRP A C 1
ATOM 719 O O . TRP A 1 91 ? 1.723 8.817 16.396 1.00 76.62 91 TRP A O 1
ATOM 729 N N . GLN A 1 92 ? 0.095 9.528 17.765 1.00 75.88 92 GLN A N 1
ATOM 730 C CA . GLN A 1 92 ? -0.506 8.213 17.969 1.00 75.88 92 GLN A CA 1
ATOM 731 C C . GLN A 1 92 ? -1.251 7.751 16.712 1.00 75.88 92 GLN A C 1
ATOM 733 O O . GLN A 1 92 ? -1.160 6.582 16.330 1.00 75.88 92 GLN A O 1
ATOM 738 N N . SER A 1 93 ? -1.916 8.686 16.030 1.00 73.31 93 SER A N 1
ATOM 739 C CA . SER A 1 93 ? -2.492 8.495 14.699 1.00 73.31 93 SER A CA 1
ATOM 740 C C . SER A 1 93 ? -1.418 8.127 13.683 1.00 73.31 93 SER A C 1
ATOM 742 O O . SER A 1 93 ? -1.496 7.067 13.068 1.00 73.31 93 SER A O 1
ATOM 744 N N . ILE A 1 94 ? -0.365 8.942 13.566 1.00 75.75 94 ILE A N 1
ATOM 745 C CA . ILE A 1 94 ? 0.735 8.724 12.617 1.00 75.75 94 ILE A CA 1
ATOM 746 C C . ILE A 1 94 ? 1.360 7.344 12.815 1.00 75.75 94 ILE A C 1
ATOM 748 O O . ILE A 1 94 ? 1.472 6.597 11.852 1.00 75.75 94 ILE A O 1
ATOM 752 N N . SER A 1 95 ? 1.705 6.968 14.048 1.00 80.31 95 SER A N 1
ATOM 753 C CA . SER A 1 95 ? 2.291 5.655 14.350 1.00 80.31 95 SER A CA 1
ATOM 754 C C . SER A 1 95 ? 1.360 4.491 13.975 1.00 80.31 95 SER A C 1
ATOM 756 O O . SER A 1 95 ? 1.778 3.517 13.340 1.00 80.31 95 SER A O 1
ATOM 758 N N . SER A 1 96 ? 0.067 4.623 14.288 1.00 77.75 96 SER A N 1
ATOM 759 C CA . SER A 1 96 ? -0.951 3.620 13.954 1.00 77.75 96 SER A CA 1
ATOM 760 C C . SER A 1 96 ? -1.090 3.430 12.439 1.00 77.75 96 SER A C 1
ATOM 762 O O . SER A 1 96 ? -1.060 2.302 11.946 1.00 77.75 96 SER A O 1
ATOM 764 N N . TYR A 1 97 ? -1.201 4.526 11.685 1.00 77.50 97 TYR A N 1
ATOM 765 C CA . TYR A 1 97 ? -1.344 4.483 10.228 1.00 77.50 97 TYR A CA 1
ATOM 766 C C . TYR A 1 97 ? -0.061 4.081 9.519 1.00 77.50 97 TYR A C 1
ATOM 768 O O . TYR A 1 97 ? -0.123 3.343 8.543 1.00 77.50 97 TYR A O 1
ATOM 776 N N . TRP A 1 98 ? 1.100 4.493 10.023 1.00 81.38 98 TRP A N 1
ATOM 777 C CA . TRP A 1 98 ? 2.397 4.076 9.498 1.00 81.38 98 TRP A CA 1
ATOM 778 C C . TRP A 1 98 ? 2.601 2.565 9.629 1.00 81.38 98 TRP A C 1
ATOM 780 O O . TRP A 1 98 ? 3.062 1.895 8.702 1.00 81.38 98 TRP A O 1
ATOM 790 N N . THR A 1 99 ? 2.179 2.007 10.764 1.00 84.94 99 THR A N 1
ATOM 791 C CA . THR A 1 99 ? 2.186 0.559 10.970 1.00 84.94 99 THR A CA 1
ATOM 792 C C . THR A 1 99 ? 1.262 -0.119 9.967 1.00 84.94 99 THR A C 1
ATOM 794 O O . THR A 1 99 ? 1.683 -1.053 9.305 1.00 84.94 99 THR A O 1
ATOM 797 N N . LEU A 1 100 ? 0.038 0.374 9.759 1.00 84.44 100 LEU A N 1
ATOM 798 C CA . LEU A 1 100 ? -0.870 -0.207 8.761 1.00 84.44 100 LEU A CA 1
ATOM 799 C C . LEU A 1 100 ? -0.339 -0.090 7.328 1.00 84.44 100 LEU A C 1
ATOM 801 O O . LEU A 1 100 ? -0.425 -1.050 6.564 1.00 84.44 100 LEU A O 1
ATOM 805 N N . LEU A 1 101 ? 0.257 1.053 6.985 1.00 82.06 101 LEU A N 1
ATOM 806 C CA . LEU A 1 101 ? 0.839 1.321 5.672 1.00 82.06 101 LEU A CA 1
ATOM 807 C C . LEU A 1 101 ? 1.945 0.322 5.320 1.00 82.06 101 LEU A C 1
ATOM 809 O O . LEU A 1 101 ? 2.087 -0.039 4.158 1.00 82.06 101 LEU A O 1
ATOM 813 N N . THR A 1 102 ? 2.718 -0.125 6.309 1.00 86.69 102 THR A N 1
ATOM 814 C CA . THR A 1 102 ? 3.800 -1.104 6.124 1.00 86.69 102 THR A CA 1
ATOM 815 C C . THR A 1 102 ? 3.310 -2.543 6.274 1.00 86.69 102 THR A C 1
ATOM 817 O O . THR A 1 102 ? 3.658 -3.409 5.470 1.00 86.69 102 THR A O 1
ATOM 820 N N . LEU A 1 103 ? 2.456 -2.800 7.264 1.00 88.00 103 LEU A N 1
ATOM 821 C CA . LEU A 1 103 ? 1.951 -4.126 7.594 1.00 88.00 103 LEU A CA 1
ATOM 822 C C . LEU A 1 103 ? 1.063 -4.692 6.484 1.00 88.00 103 LEU A C 1
ATOM 824 O O . LEU A 1 103 ? 1.160 -5.879 6.191 1.00 88.00 103 LEU A O 1
ATOM 828 N N . VAL A 1 104 ? 0.227 -3.869 5.840 1.00 87.12 104 VAL A N 1
ATOM 829 C CA . VAL A 1 104 ? -0.682 -4.338 4.782 1.00 87.12 104 VAL A CA 1
ATOM 830 C C . VAL A 1 104 ? 0.085 -4.861 3.556 1.00 87.12 104 VAL A C 1
ATOM 832 O O . VAL A 1 104 ? -0.138 -6.019 3.198 1.00 87.12 104 VAL A O 1
ATOM 835 N N . PRO A 1 105 ? 1.017 -4.111 2.928 1.00 87.69 105 PRO A N 1
ATOM 836 C CA . PRO A 1 105 ? 1.821 -4.629 1.820 1.00 87.69 105 PRO A CA 1
ATOM 837 C C . PRO A 1 105 ? 2.665 -5.842 2.208 1.00 87.69 105 PRO A C 1
ATOM 839 O O . PRO A 1 105 ? 2.714 -6.813 1.454 1.00 87.69 105 PRO A O 1
ATOM 842 N N . LEU A 1 106 ? 3.294 -5.816 3.389 1.00 91.31 106 LEU A N 1
ATOM 843 C CA . LEU A 1 106 ? 4.101 -6.938 3.872 1.00 91.31 106 LEU A CA 1
ATOM 844 C C . LEU A 1 106 ? 3.253 -8.194 4.067 1.00 91.31 106 LEU A C 1
ATOM 846 O O . LEU A 1 106 ? 3.616 -9.261 3.582 1.00 91.31 106 LEU A O 1
ATOM 850 N N . GLY A 1 107 ? 2.105 -8.076 4.732 1.00 92.06 107 GLY A N 1
ATOM 851 C CA . GLY A 1 107 ? 1.218 -9.207 4.975 1.00 92.06 107 GLY A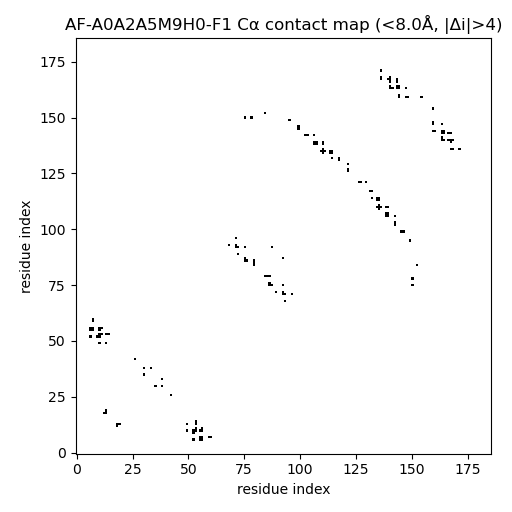 CA 1
ATOM 852 C C . GLY A 1 107 ? 0.586 -9.747 3.691 1.00 92.06 107 GLY A C 1
ATOM 853 O O . GLY A 1 107 ? 0.475 -10.962 3.543 1.00 92.06 107 GLY A O 1
ATOM 854 N N . LEU A 1 108 ? 0.239 -8.887 2.726 1.00 90.94 108 LEU A N 1
ATOM 855 C CA . LEU A 1 108 ? -0.216 -9.330 1.402 1.00 90.94 108 LEU A CA 1
ATOM 856 C C . LEU A 1 108 ? 0.895 -10.064 0.641 1.00 90.94 108 LEU A C 1
ATOM 858 O O . LEU A 1 108 ? 0.651 -11.143 0.104 1.00 90.94 108 LEU A O 1
ATOM 862 N N . GLY A 1 109 ? 2.118 -9.524 0.643 1.00 91.25 109 GLY A N 1
ATOM 863 C CA . GLY A 1 109 ? 3.280 -10.164 0.025 1.00 91.25 109 GLY A CA 1
ATOM 864 C C . GLY A 1 109 ? 3.578 -11.534 0.634 1.00 91.25 109 GLY A C 1
ATOM 865 O O . GLY A 1 109 ? 3.746 -12.508 -0.096 1.00 91.25 109 GLY A O 1
ATOM 866 N N . LEU A 1 110 ? 3.553 -11.634 1.966 1.00 93.25 110 LEU A N 1
ATOM 867 C CA . LEU A 1 110 ? 3.700 -12.900 2.687 1.00 93.25 110 LEU A CA 1
ATOM 868 C C . LEU A 1 110 ? 2.570 -13.880 2.358 1.00 93.25 110 LEU A C 1
ATOM 870 O O . LEU A 1 110 ? 2.841 -15.047 2.089 1.00 93.25 110 LEU A O 1
ATOM 874 N N . SER A 1 111 ? 1.317 -13.418 2.330 1.00 91.31 111 SER A N 1
ATOM 875 C CA . SER A 1 111 ? 0.162 -14.249 1.976 1.00 91.31 111 SER A CA 1
ATOM 876 C C . SER A 1 111 ? 0.299 -14.825 0.563 1.00 91.31 111 SER A C 1
ATOM 878 O O . SER A 1 111 ? 0.082 -16.019 0.365 1.00 91.31 111 SER A O 1
ATOM 880 N N . PHE A 1 112 ? 0.726 -14.020 -0.414 1.00 89.38 112 PHE A N 1
ATOM 881 C CA . PHE A 1 112 ? 0.962 -14.485 -1.784 1.00 89.38 112 PHE A CA 1
ATOM 882 C C . PHE A 1 112 ? 2.144 -15.439 -1.891 1.00 89.38 112 PHE A C 1
ATOM 884 O O . PHE A 1 112 ? 2.010 -16.478 -2.533 1.00 89.38 112 PHE A O 1
ATOM 891 N N . TYR A 1 113 ? 3.263 -15.124 -1.241 1.00 91.31 113 TYR A N 1
ATOM 892 C CA . TYR A 1 113 ? 4.444 -15.982 -1.233 1.00 91.31 113 TYR A CA 1
ATOM 893 C C . TYR A 1 113 ? 4.127 -17.365 -0.652 1.00 91.31 113 TYR A C 1
ATOM 895 O O . TYR A 1 113 ? 4.393 -18.383 -1.287 1.00 91.31 113 TYR A O 1
ATOM 903 N N . ILE A 1 114 ? 3.472 -17.401 0.513 1.00 90.81 114 ILE A N 1
ATOM 904 C CA . ILE A 1 114 ? 3.056 -18.645 1.169 1.00 90.81 114 ILE A CA 1
ATOM 905 C C . ILE A 1 114 ? 2.013 -19.379 0.319 1.00 90.81 114 ILE A C 1
ATOM 907 O O . ILE A 1 114 ? 2.119 -20.587 0.143 1.00 90.81 114 ILE A O 1
ATOM 911 N N . SER A 1 115 ? 1.038 -18.668 -0.258 1.00 88.50 115 SER A N 1
ATOM 912 C CA . SER A 1 115 ? 0.031 -19.263 -1.150 1.00 88.50 115 SER A CA 1
ATOM 913 C C . SER A 1 115 ? 0.671 -19.948 -2.360 1.00 88.50 115 SER A C 1
ATOM 915 O O . SER A 1 115 ? 0.243 -21.043 -2.710 1.00 88.50 115 SER A O 1
ATOM 917 N N . GLY A 1 116 ? 1.674 -19.324 -2.985 1.00 87.19 116 GLY A N 1
ATOM 918 C CA . GLY A 1 116 ? 2.387 -19.898 -4.127 1.00 87.19 116 GLY A CA 1
ATOM 919 C C . GLY A 1 116 ? 3.252 -21.094 -3.734 1.00 87.19 116 GLY A C 1
ATOM 920 O O . GLY A 1 116 ? 3.206 -22.122 -4.400 1.00 87.19 116 GLY A O 1
ATOM 921 N N . PHE A 1 117 ? 3.981 -20.993 -2.619 1.00 88.31 117 PHE A N 1
ATOM 922 C CA . PHE A 1 117 ? 4.808 -22.089 -2.107 1.00 88.31 117 PHE A CA 1
ATOM 923 C C . PHE A 1 117 ? 3.975 -23.327 -1.745 1.00 88.31 117 PHE A C 1
ATOM 925 O O . PHE A 1 117 ? 4.344 -24.446 -2.090 1.00 88.31 117 PHE A O 1
ATOM 932 N N . ILE A 1 118 ? 2.833 -23.131 -1.078 1.00 87.75 118 ILE A N 1
ATOM 933 C CA . ILE A 1 118 ? 1.927 -24.225 -0.712 1.00 87.75 118 ILE A CA 1
ATOM 934 C C . ILE A 1 118 ? 1.333 -24.869 -1.963 1.00 87.75 118 ILE A C 1
ATOM 936 O O . ILE A 1 118 ? 1.353 -26.090 -2.051 1.00 87.75 118 ILE A O 1
ATOM 940 N N . GLN A 1 119 ? 0.856 -24.080 -2.933 1.00 84.62 119 GLN A N 1
ATOM 941 C CA . GLN A 1 119 ? 0.338 -24.627 -4.194 1.00 84.62 119 GLN A CA 1
ATOM 942 C C . GLN A 1 119 ? 1.388 -25.470 -4.917 1.00 84.62 119 GLN A C 1
ATOM 944 O O . GLN A 1 119 ? 1.108 -26.611 -5.264 1.00 84.62 119 GLN A O 1
ATOM 949 N N . GLN A 1 120 ? 2.615 -24.959 -5.041 1.00 86.56 120 GLN A N 1
ATOM 950 C CA . GLN A 1 120 ? 3.711 -25.699 -5.662 1.00 86.56 120 GLN A CA 1
ATOM 951 C C . GLN A 1 120 ? 3.999 -27.025 -4.940 1.00 86.56 120 GLN A C 1
ATOM 953 O O . GLN A 1 120 ? 4.135 -28.063 -5.581 1.00 86.56 120 GLN A O 1
ATOM 958 N N . ALA A 1 121 ? 4.045 -27.014 -3.605 1.00 85.12 121 ALA A N 1
ATOM 959 C CA . ALA A 1 121 ? 4.262 -28.230 -2.828 1.00 85.12 121 ALA A CA 1
ATOM 960 C C . ALA A 1 121 ? 3.097 -29.229 -2.963 1.00 85.12 121 ALA A C 1
ATOM 962 O O . ALA A 1 121 ? 3.323 -30.433 -3.047 1.00 85.12 121 ALA A O 1
ATOM 963 N N . LEU A 1 122 ? 1.845 -28.769 -2.987 1.00 84.75 122 LEU A N 1
ATOM 964 C CA . LEU A 1 122 ? 0.694 -29.661 -3.161 1.00 84.75 122 LEU A CA 1
ATOM 965 C C . LEU A 1 122 ? 0.693 -30.331 -4.536 1.00 84.75 122 LEU A C 1
ATOM 967 O O . LEU A 1 122 ? 0.421 -31.532 -4.607 1.00 84.75 122 LEU A O 1
ATOM 971 N N . ASP A 1 123 ? 1.042 -29.584 -5.584 1.00 83.31 123 ASP A N 1
ATOM 972 C CA . ASP A 1 123 ? 1.156 -30.099 -6.949 1.00 83.31 123 ASP A CA 1
ATOM 973 C C . ASP A 1 123 ? 2.245 -31.182 -7.052 1.00 83.31 123 ASP A C 1
ATOM 975 O O . ASP A 1 123 ? 2.001 -32.247 -7.628 1.00 83.31 123 ASP A O 1
ATOM 979 N N . ASP A 1 124 ? 3.407 -30.968 -6.420 1.00 85.12 124 ASP A N 1
ATOM 980 C CA . ASP A 1 124 ? 4.524 -31.926 -6.414 1.00 85.12 124 ASP A CA 1
ATOM 981 C C . ASP A 1 124 ? 4.173 -33.245 -5.696 1.00 85.12 124 ASP A C 1
ATOM 983 O O . ASP A 1 124 ? 4.521 -34.330 -6.169 1.00 85.12 124 ASP A O 1
ATOM 987 N N . TYR A 1 125 ? 3.459 -33.179 -4.565 1.00 81.56 125 TYR A N 1
ATOM 988 C CA . TYR A 1 125 ? 3.124 -34.356 -3.747 1.00 81.56 125 TYR A CA 1
ATOM 989 C C . TYR A 1 125 ? 1.722 -34.940 -4.018 1.00 81.56 125 TYR A C 1
ATOM 991 O O . TYR A 1 125 ? 1.348 -35.931 -3.387 1.00 81.56 125 TYR A O 1
ATOM 999 N N . LYS A 1 126 ? 0.942 -34.365 -4.948 1.00 79.25 126 LYS A N 1
ATOM 1000 C CA . LYS A 1 126 ? -0.454 -34.744 -5.268 1.00 79.25 126 LYS A CA 1
ATOM 1001 C C . LYS A 1 126 ? -1.371 -34.828 -4.038 1.00 79.25 126 LYS A C 1
ATOM 1003 O O . LYS A 1 126 ? -2.236 -35.703 -3.947 1.00 79.25 126 LYS A O 1
ATOM 1008 N N . ILE A 1 127 ? -1.179 -33.932 -3.073 1.00 76.25 127 ILE A N 1
ATOM 1009 C CA . ILE A 1 127 ? -1.976 -33.889 -1.841 1.00 76.25 127 ILE A CA 1
ATOM 1010 C C . ILE A 1 127 ? -3.212 -33.024 -2.100 1.00 76.25 127 ILE A C 1
ATOM 1012 O O . ILE A 1 127 ? -3.085 -31.841 -2.385 1.00 76.25 127 ILE A O 1
ATOM 1016 N N . GLY A 1 128 ? -4.409 -33.610 -1.996 1.00 66.56 128 GLY A N 1
ATOM 1017 C CA . GLY A 1 128 ? -5.659 -32.919 -2.346 1.00 66.56 128 GLY A CA 1
ATOM 1018 C C . GLY A 1 128 ? -6.176 -31.910 -1.313 1.00 66.56 128 GLY A C 1
ATOM 1019 O O . GLY A 1 128 ? -6.890 -30.990 -1.687 1.00 66.56 128 GLY A O 1
ATOM 1020 N N . PHE A 1 129 ? -5.843 -32.071 -0.030 1.00 65.75 129 PHE A N 1
ATOM 1021 C CA . PHE A 1 129 ? -6.213 -31.126 1.028 1.00 65.75 129 PHE A CA 1
ATOM 1022 C C . PHE A 1 129 ? -5.087 -31.021 2.044 1.00 65.75 129 PHE A C 1
ATOM 1024 O O . PHE A 1 129 ? -4.638 -32.034 2.586 1.00 65.75 129 PHE A O 1
ATOM 1031 N N . ASN A 1 130 ? -4.661 -29.795 2.339 1.00 74.94 130 ASN A N 1
ATOM 1032 C CA . ASN A 1 130 ? -3.658 -29.544 3.359 1.00 74.94 130 ASN A CA 1
ATOM 1033 C C . ASN A 1 130 ? -4.123 -28.444 4.314 1.00 74.94 130 ASN A C 1
ATOM 1035 O O . ASN A 1 130 ? -4.563 -27.378 3.892 1.00 74.94 130 ASN A O 1
ATOM 1039 N N . PHE A 1 131 ? -3.962 -28.680 5.617 1.00 77.62 131 PHE A N 1
ATOM 1040 C CA . PHE A 1 131 ? -4.248 -27.692 6.657 1.00 77.62 131 PHE A CA 1
ATOM 1041 C C . PHE A 1 131 ? -3.512 -26.363 6.416 1.00 77.62 131 PHE A C 1
ATOM 1043 O O . PHE A 1 131 ? -4.031 -25.299 6.742 1.00 77.62 131 PHE A O 1
ATOM 1050 N N . PHE A 1 132 ? -2.330 -26.401 5.791 1.00 82.06 132 PHE A N 1
ATOM 1051 C CA . PHE A 1 132 ? -1.555 -25.199 5.491 1.00 82.06 132 PHE A CA 1
ATOM 1052 C C . PHE A 1 132 ? -2.227 -24.252 4.479 1.00 82.06 132 PHE A C 1
ATOM 1054 O O . PHE A 1 132 ? -1.944 -23.057 4.514 1.00 82.06 132 PHE A O 1
ATOM 1061 N N . GLU A 1 133 ? -3.167 -24.700 3.640 1.00 82.38 133 GLU A N 1
ATOM 1062 C CA . GLU A 1 133 ? -3.858 -23.822 2.674 1.00 82.38 133 GLU A CA 1
ATOM 1063 C C . GLU A 1 133 ? -4.686 -22.708 3.333 1.00 82.38 133 GLU A C 1
ATOM 1065 O O . GLU A 1 133 ? -4.993 -21.698 2.694 1.00 82.38 133 GLU A O 1
ATOM 1070 N N . ILE A 1 134 ? -5.006 -22.841 4.626 1.00 88.00 134 ILE A N 1
ATOM 1071 C CA . ILE A 1 134 ? -5.717 -21.803 5.377 1.00 88.00 134 ILE A CA 1
ATOM 1072 C C . ILE A 1 134 ? -4.796 -20.663 5.836 1.00 88.00 134 ILE A C 1
ATOM 1074 O O . ILE A 1 134 ? -5.276 -19.571 6.138 1.00 88.00 134 ILE A O 1
ATOM 1078 N N . LEU A 1 135 ? -3.473 -20.868 5.866 1.00 89.88 135 LEU A N 1
ATOM 1079 C CA . LEU A 1 135 ? -2.512 -19.886 6.386 1.00 89.88 135 LEU A CA 1
ATOM 1080 C C . LEU A 1 135 ? -2.572 -18.533 5.651 1.00 89.88 135 LEU A C 1
ATOM 1082 O O . LEU A 1 135 ? -2.662 -17.502 6.323 1.00 89.88 135 LEU A O 1
ATOM 1086 N N . PRO A 1 136 ? -2.583 -18.487 4.299 1.00 90.56 136 PRO A N 1
ATOM 1087 C CA . PRO A 1 136 ? -2.719 -17.235 3.556 1.00 90.56 136 PRO A CA 1
ATOM 1088 C C . PRO A 1 136 ? -3.985 -16.456 3.919 1.00 90.56 136 PRO A C 1
ATOM 1090 O O . PRO A 1 136 ? -3.947 -15.225 3.992 1.00 90.56 136 PRO A O 1
ATOM 1093 N N . PHE A 1 137 ? -5.092 -17.162 4.173 1.00 92.38 137 PHE A N 1
ATOM 1094 C CA . PHE A 1 137 ? -6.346 -16.560 4.616 1.00 92.38 137 PHE A CA 1
ATOM 1095 C C . PHE A 1 137 ? -6.233 -16.008 6.041 1.00 92.38 137 PHE A C 1
ATOM 1097 O O . PHE A 1 137 ? -6.641 -14.874 6.283 1.00 92.38 137 PHE A O 1
ATOM 1104 N N . VAL A 1 138 ? -5.624 -16.756 6.968 1.00 93.44 138 VAL A N 1
ATOM 1105 C CA . VAL A 1 138 ? -5.404 -16.311 8.357 1.00 93.44 138 VAL A CA 1
ATOM 1106 C C . VAL A 1 138 ? -4.569 -15.028 8.405 1.00 93.44 138 VAL A C 1
ATOM 1108 O O . VAL A 1 138 ? -4.896 -14.122 9.170 1.00 93.44 138 VAL A O 1
ATOM 1111 N N . ILE A 1 139 ? -3.546 -14.903 7.551 1.00 93.06 139 ILE A N 1
ATOM 1112 C CA . ILE A 1 139 ? -2.740 -13.677 7.434 1.00 93.06 139 ILE A CA 1
ATOM 1113 C C . ILE A 1 139 ? -3.618 -12.488 7.020 1.00 93.06 139 ILE A C 1
ATOM 1115 O O . ILE A 1 139 ? -3.569 -11.432 7.649 1.00 93.06 139 ILE A O 1
ATOM 1119 N N . ILE A 1 140 ? -4.458 -12.659 5.996 1.00 93.69 140 ILE A N 1
ATOM 1120 C CA . ILE A 1 140 ? -5.340 -11.592 5.497 1.00 93.69 140 ILE A CA 1
ATOM 1121 C C . ILE A 1 140 ? -6.403 -11.217 6.529 1.00 93.69 140 ILE A C 1
ATOM 1123 O O . ILE A 1 140 ? -6.653 -10.034 6.763 1.00 93.69 140 ILE A O 1
ATOM 1127 N N . TRP A 1 141 ? -7.001 -12.206 7.188 1.00 94.88 141 TRP A N 1
ATOM 1128 C CA . TRP A 1 141 ? -7.929 -11.970 8.288 1.00 94.88 141 TRP A CA 1
ATOM 1129 C C . TRP A 1 141 ? -7.272 -11.166 9.419 1.00 94.88 141 TRP A C 1
ATOM 1131 O O . TRP A 1 141 ? -7.854 -10.186 9.893 1.00 94.88 141 TRP A O 1
ATOM 1141 N N . GLY A 1 142 ? -6.039 -11.521 9.795 1.00 93.56 142 GLY A N 1
ATOM 1142 C CA . GLY A 1 142 ? -5.239 -10.788 10.774 1.00 93.56 142 GLY A CA 1
ATOM 1143 C C . GLY A 1 142 ? -4.983 -9.333 10.369 1.00 93.56 142 GLY A C 1
ATOM 1144 O O . GLY A 1 142 ? -5.125 -8.437 11.200 1.00 93.56 142 GLY A O 1
ATOM 1145 N N . LEU A 1 143 ? -4.694 -9.066 9.090 1.00 92.62 143 LEU A N 1
ATOM 1146 C CA . LEU A 1 143 ? -4.524 -7.699 8.581 1.00 92.62 143 LEU A CA 1
ATOM 1147 C C . LEU A 1 143 ? -5.792 -6.855 8.746 1.00 92.62 143 LEU A C 1
ATOM 1149 O O . LEU A 1 143 ? -5.724 -5.745 9.280 1.00 92.62 143 LEU A O 1
ATOM 1153 N N . PHE A 1 144 ? -6.952 -7.374 8.333 1.00 91.69 144 PHE A N 1
ATOM 1154 C CA . PHE A 1 144 ? -8.223 -6.665 8.513 1.00 91.69 144 PHE A CA 1
ATOM 1155 C C . PHE A 1 144 ? -8.551 -6.459 9.992 1.00 91.69 144 PHE A C 1
ATOM 1157 O O . PHE A 1 144 ? -9.018 -5.387 10.374 1.00 91.69 144 PHE A O 1
ATOM 1164 N N . PHE A 1 145 ? -8.259 -7.451 10.835 1.00 91.88 145 PHE A N 1
ATOM 1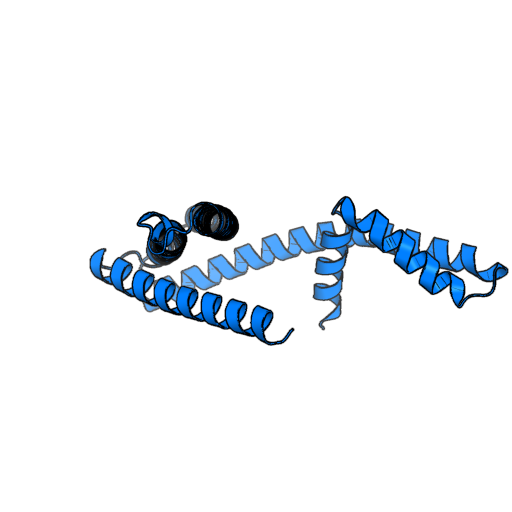165 C CA . PHE A 1 145 ? -8.467 -7.356 12.276 1.00 91.88 145 PHE A CA 1
ATOM 1166 C C . PHE A 1 145 ? -7.641 -6.220 12.890 1.00 91.88 145 PHE A C 1
ATOM 1168 O O . PHE A 1 145 ? -8.194 -5.359 13.571 1.00 91.88 145 PHE A O 1
ATOM 1175 N N . ILE A 1 146 ? -6.340 -6.160 12.594 1.00 88.81 146 ILE A N 1
ATOM 1176 C CA . ILE A 1 146 ? -5.446 -5.105 13.094 1.00 88.81 146 ILE A CA 1
ATOM 1177 C C . ILE A 1 146 ? -5.876 -3.732 12.557 1.00 88.81 146 ILE A C 1
ATOM 1179 O O . ILE A 1 146 ? -5.949 -2.765 13.318 1.00 88.81 146 ILE A O 1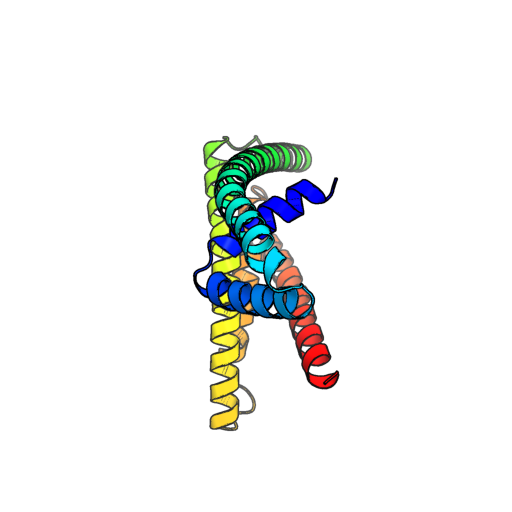
ATOM 1183 N N . SER A 1 147 ? -6.233 -3.645 11.273 1.00 85.88 147 SER A N 1
ATOM 1184 C CA . SER A 1 147 ? -6.697 -2.400 10.648 1.00 85.88 147 SER A CA 1
ATOM 1185 C C . SER A 1 147 ? -7.957 -1.847 11.309 1.00 85.88 147 SER A C 1
ATOM 1187 O O . SER A 1 147 ? -8.038 -0.649 11.601 1.00 85.88 147 SER A O 1
ATOM 1189 N N . TYR A 1 148 ? -8.939 -2.703 11.582 1.00 85.31 148 TYR A N 1
ATOM 1190 C CA . TYR A 1 148 ? -10.174 -2.287 12.241 1.00 85.31 148 TYR A CA 1
ATOM 1191 C C . TYR A 1 148 ? -9.959 -2.001 13.726 1.00 85.31 148 TYR A C 1
ATOM 1193 O O . TYR A 1 148 ? -10.517 -1.028 14.234 1.00 85.31 148 TYR A O 1
ATOM 1201 N N . SER A 1 149 ? -9.100 -2.765 14.406 1.00 84.12 149 SER A N 1
ATOM 1202 C CA . SER A 1 149 ? -8.774 -2.543 15.822 1.00 84.12 149 SER A CA 1
ATOM 1203 C C . SER A 1 149 ? -8.111 -1.190 16.035 1.00 84.12 149 SER A C 1
ATOM 1205 O O . SER A 1 149 ? -8.360 -0.530 17.037 1.00 84.12 149 SER A O 1
ATOM 1207 N N . SER A 1 150 ? -7.273 -0.769 15.090 1.00 78.00 150 SER A N 1
ATOM 1208 C CA . SER A 1 150 ? -6.620 0.537 15.127 1.00 78.00 150 SER A CA 1
ATOM 1209 C C . SER A 1 150 ? -7.625 1.691 14.999 1.00 78.00 150 SER A C 1
ATOM 1211 O O . SER A 1 150 ? -7.451 2.746 15.614 1.00 78.00 150 SER A O 1
ATOM 1213 N N . SER A 1 151 ? -8.709 1.481 14.245 1.00 73.12 151 SER A N 1
ATOM 1214 C CA . SER A 1 151 ? -9.732 2.503 13.984 1.00 73.12 151 SER A CA 1
ATOM 1215 C C . SER A 1 151 ? -10.814 2.570 15.071 1.00 73.12 151 SER A C 1
ATOM 1217 O O . SER A 1 151 ? -11.297 3.654 15.396 1.00 73.12 151 SER A O 1
ATOM 1219 N N . VAL A 1 152 ? -11.212 1.436 15.660 1.00 72.25 152 VAL A N 1
ATOM 1220 C CA . VAL A 1 152 ? -12.383 1.345 16.552 1.00 72.25 152 VAL A CA 1
ATOM 1221 C C . VAL A 1 152 ? -11.961 1.092 18.004 1.00 72.25 152 VAL A C 1
ATOM 1223 O O . VAL A 1 152 ? -11.623 -0.026 18.372 1.00 72.25 152 VAL A O 1
ATOM 1226 N N . HIS A 1 153 ? -12.067 2.112 18.863 1.00 67.69 153 HIS A N 1
ATOM 1227 C CA . HIS A 1 153 ? -11.629 2.034 20.273 1.00 67.69 153 HIS A CA 1
ATOM 1228 C C . HIS A 1 153 ? -12.655 1.399 21.218 1.00 67.69 153 HIS A C 1
ATOM 1230 O O . HIS A 1 153 ? -12.289 0.900 22.276 1.00 67.69 153 HIS A O 1
ATOM 1236 N N . LYS A 1 154 ? -13.947 1.427 20.861 1.00 65.50 154 LYS A N 1
ATOM 1237 C CA . LYS A 1 154 ? -15.060 0.979 21.725 1.00 65.50 154 LYS A CA 1
ATOM 1238 C C . LYS A 1 154 ? -15.807 -0.250 21.189 1.00 65.50 154 LYS A C 1
ATOM 1240 O O . LYS A 1 154 ? -16.964 -0.473 21.532 1.00 65.50 154 LYS A O 1
ATOM 1245 N N . GLY A 1 155 ? -15.176 -1.040 20.323 1.00 67.06 155 GLY A N 1
ATOM 1246 C CA . GLY A 1 155 ? -15.757 -2.278 19.801 1.00 67.06 155 GLY A CA 1
ATOM 1247 C C . GLY A 1 155 ? -15.465 -3.469 20.713 1.00 67.06 155 GLY A C 1
ATOM 1248 O O . GLY A 1 155 ? -14.352 -3.618 21.208 1.00 67.06 155 GLY A O 1
ATOM 1249 N N . THR A 1 156 ? -16.435 -4.364 20.914 1.00 82.06 156 THR A N 1
ATOM 1250 C CA . THR A 1 156 ? -16.152 -5.672 21.524 1.00 82.06 156 THR A CA 1
ATOM 1251 C C . THR A 1 156 ? -15.240 -6.475 20.592 1.00 82.06 156 THR A C 1
ATOM 1253 O O . THR A 1 156 ? -15.551 -6.599 19.406 1.00 82.06 156 THR A O 1
ATOM 1256 N N . LEU A 1 157 ? -14.173 -7.089 21.123 1.00 84.12 157 LEU A N 1
ATOM 1257 C CA . LEU A 1 157 ? -13.213 -7.899 20.347 1.00 84.12 157 LEU A CA 1
ATOM 1258 C C . LEU A 1 157 ? -13.890 -8.935 19.431 1.00 84.12 157 LEU A C 1
ATOM 1260 O O . LEU A 1 157 ? -13.453 -9.147 18.305 1.00 84.12 157 LEU A O 1
ATOM 1264 N N . LYS A 1 158 ? -15.001 -9.530 19.885 1.00 87.06 158 LYS A N 1
ATOM 1265 C CA . LYS A 1 158 ? -15.797 -10.493 19.106 1.00 87.06 158 LYS A CA 1
ATOM 1266 C C . LYS A 1 158 ? -16.422 -9.879 17.850 1.00 87.06 158 LYS A C 1
ATOM 1268 O O . LYS A 1 158 ? -16.376 -10.489 16.790 1.00 87.06 158 LYS A O 1
ATOM 1273 N N . SER A 1 159 ? -16.991 -8.679 17.969 1.00 86.50 159 SER A N 1
ATOM 1274 C CA . SER A 1 159 ? -17.589 -7.966 16.833 1.00 86.50 159 SER A CA 1
ATOM 1275 C C . SER A 1 159 ? -16.515 -7.595 15.815 1.00 86.50 159 SER A C 1
ATOM 1277 O O . SER A 1 159 ? -16.672 -7.837 14.622 1.00 86.50 159 SER A O 1
ATOM 1279 N N . LEU A 1 160 ? -15.368 -7.114 16.302 1.00 89.12 160 LEU A N 1
ATOM 1280 C CA . LEU A 1 160 ? -14.239 -6.769 15.449 1.00 89.12 160 LEU A CA 1
ATOM 1281 C C . LEU A 1 160 ? -13.708 -7.986 14.674 1.00 89.12 160 LEU A C 1
ATOM 1283 O O . LEU A 1 160 ? -13.484 -7.889 13.472 1.00 89.12 160 L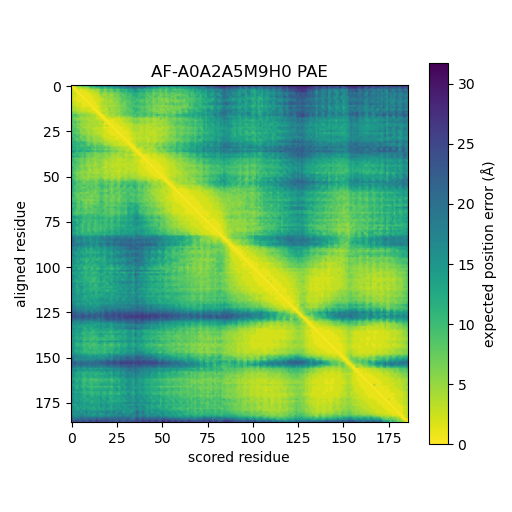EU A O 1
ATOM 1287 N N . ALA A 1 161 ? -13.572 -9.131 15.351 1.00 91.94 161 ALA A N 1
ATOM 1288 C CA . ALA A 1 161 ? -13.157 -10.393 14.743 1.00 91.94 161 ALA A CA 1
ATOM 1289 C C . ALA A 1 161 ? -14.151 -10.900 13.689 1.00 91.94 161 ALA A C 1
ATOM 1291 O O . ALA A 1 161 ? -13.730 -11.395 12.647 1.00 91.94 161 ALA A O 1
ATOM 1292 N N . LEU A 1 162 ? -15.458 -10.756 13.935 1.00 92.38 162 LEU A N 1
ATOM 1293 C CA . LEU A 1 162 ? -16.505 -11.143 12.984 1.00 92.38 162 LEU A CA 1
ATOM 1294 C C . LEU A 1 162 ? -16.499 -10.254 11.739 1.00 92.38 162 LEU A C 1
ATOM 1296 O O . LEU A 1 162 ? -16.544 -10.760 10.619 1.00 92.38 162 LEU A O 1
ATOM 1300 N N . VAL A 1 163 ? -16.405 -8.935 11.921 1.00 91.75 163 VAL A N 1
ATOM 1301 C CA . VAL A 1 163 ? -16.372 -7.981 10.804 1.00 91.75 163 VAL A CA 1
ATOM 1302 C C . VAL A 1 163 ? -15.091 -8.148 9.987 1.00 91.75 163 VAL A C 1
ATOM 1304 O O . VAL A 1 163 ? -15.152 -8.178 8.758 1.00 91.75 163 VAL A O 1
ATOM 1307 N N . SER A 1 164 ? -13.935 -8.326 10.637 1.00 94.19 164 SER A N 1
ATOM 1308 C CA . SER A 1 164 ? -12.676 -8.580 9.930 1.00 94.19 164 SER A CA 1
ATOM 1309 C C . SER A 1 164 ? -12.668 -9.929 9.219 1.00 94.19 164 SER A C 1
ATOM 1311 O O . SER A 1 164 ? -12.108 -10.036 8.130 1.00 94.19 164 SER A O 1
ATOM 1313 N N . PHE A 1 165 ? -13.302 -10.954 9.794 1.00 95.69 165 PHE A N 1
ATOM 1314 C CA . PHE A 1 165 ? -13.466 -12.252 9.146 1.00 95.69 165 PHE A CA 1
ATOM 1315 C C . PHE A 1 165 ? -14.337 -12.136 7.896 1.00 95.69 165 PHE A C 1
ATOM 1317 O O . PHE A 1 165 ? -13.945 -12.624 6.841 1.00 95.69 165 PHE A O 1
ATOM 1324 N N . GLY A 1 166 ? -15.470 -11.431 7.982 1.00 95.81 166 GLY A N 1
ATOM 1325 C CA . GLY A 1 166 ? -16.333 -11.165 6.830 1.00 95.81 166 GLY A CA 1
ATOM 1326 C C . GLY A 1 166 ? -15.596 -10.426 5.711 1.00 95.81 166 GLY A C 1
ATOM 1327 O O . GLY A 1 166 ? -15.640 -10.852 4.558 1.00 95.81 166 GLY A O 1
ATOM 1328 N N . ALA A 1 167 ? -14.846 -9.374 6.051 1.00 94.50 167 ALA A N 1
ATOM 1329 C CA . ALA A 1 167 ? -14.012 -8.648 5.092 1.00 94.50 167 ALA A CA 1
ATOM 1330 C C . ALA A 1 167 ? -12.931 -9.547 4.464 1.00 94.50 167 ALA A C 1
ATOM 1332 O O . ALA A 1 167 ? -12.764 -9.556 3.244 1.00 94.50 167 ALA A O 1
ATOM 1333 N N . GLY A 1 168 ? -12.242 -10.350 5.281 1.00 95.06 168 GLY A N 1
ATOM 1334 C CA . GLY A 1 168 ? -11.242 -11.312 4.819 1.00 95.06 168 GLY A CA 1
ATOM 1335 C C . GLY A 1 168 ? -11.828 -12.376 3.890 1.00 95.06 168 GLY A C 1
ATOM 1336 O O . GLY A 1 168 ? -11.219 -12.701 2.873 1.00 95.06 168 GLY A O 1
ATOM 1337 N N . ALA A 1 169 ? -13.027 -12.883 4.186 1.00 94.81 169 ALA A N 1
ATOM 1338 C CA . ALA A 1 169 ? -13.724 -13.864 3.356 1.00 94.81 169 ALA A CA 1
ATOM 1339 C C . ALA A 1 169 ? -14.111 -13.279 1.992 1.00 94.81 169 ALA A C 1
ATOM 1341 O O . ALA A 1 169 ? -13.822 -13.888 0.962 1.00 94.81 169 ALA A O 1
ATOM 1342 N N . ILE A 1 170 ? -14.686 -12.071 1.972 1.00 96.12 170 ILE A N 1
ATOM 1343 C CA . ILE A 1 170 ? -15.019 -11.356 0.730 1.00 96.12 170 ILE A CA 1
ATOM 1344 C C . ILE A 1 170 ? -13.761 -11.129 -0.108 1.00 96.12 170 ILE A C 1
ATOM 1346 O O . ILE A 1 170 ? -13.759 -11.410 -1.307 1.00 96.12 170 ILE A O 1
ATOM 1350 N N . TRP A 1 171 ? -12.678 -10.670 0.525 1.00 93.25 171 TRP A N 1
ATOM 1351 C CA . TRP A 1 171 ? -11.392 -10.492 -0.141 1.00 93.25 171 TRP A CA 1
ATOM 1352 C C . TRP A 1 171 ? -10.915 -11.816 -0.759 1.00 93.25 171 TRP A C 1
ATOM 1354 O O . TRP A 1 171 ? -10.519 -11.841 -1.923 1.00 93.25 171 TRP A O 1
ATOM 1364 N N . TYR A 1 172 ? -10.980 -12.923 -0.010 1.00 90.81 172 TYR A N 1
ATOM 1365 C CA . TYR A 1 172 ? -10.429 -14.216 -0.436 1.00 90.81 172 TYR A CA 1
ATOM 1366 C C . TYR A 1 172 ? -11.199 -14.804 -1.613 1.00 90.81 172 TYR A C 1
ATOM 1368 O O . TYR A 1 172 ? -10.596 -15.267 -2.582 1.00 90.81 172 TYR A O 1
ATOM 1376 N N . ILE A 1 173 ? -12.527 -14.690 -1.578 1.00 93.00 173 ILE A N 1
ATOM 1377 C CA . ILE A 1 173 ? -13.396 -15.041 -2.703 1.00 93.00 173 ILE A CA 1
ATOM 1378 C C . ILE A 1 173 ? -13.054 -14.172 -3.918 1.00 93.00 173 ILE A C 1
ATOM 1380 O O . ILE A 1 173 ? -12.841 -14.705 -5.005 1.00 93.00 173 ILE A O 1
ATOM 1384 N N . GLY A 1 174 ? -12.934 -12.854 -3.735 1.00 93.75 174 GLY A N 1
ATOM 1385 C CA . GLY A 1 174 ? -12.578 -11.922 -4.806 1.00 93.75 174 GLY A CA 1
ATOM 1386 C C . GLY A 1 174 ? -11.233 -12.249 -5.461 1.00 93.75 174 GLY A C 1
ATOM 1387 O O . GLY A 1 174 ? -11.142 -12.290 -6.688 1.00 93.75 174 GLY A O 1
ATOM 1388 N N . LYS A 1 175 ? -10.204 -12.560 -4.663 1.00 88.06 175 LYS A N 1
ATOM 1389 C CA . LYS A 1 175 ? -8.894 -13.004 -5.165 1.00 88.06 175 LYS A CA 1
ATOM 1390 C C . LYS A 1 175 ? -9.015 -14.282 -5.979 1.00 88.06 175 LYS A C 1
ATOM 1392 O O . LYS A 1 175 ? -8.479 -14.341 -7.081 1.00 88.06 175 LYS A O 1
ATOM 1397 N N . ASN A 1 176 ? -9.696 -15.296 -5.455 1.00 87.56 176 ASN A N 1
ATOM 1398 C CA . ASN A 1 176 ? -9.816 -16.575 -6.149 1.00 87.56 176 ASN A CA 1
ATOM 1399 C C . ASN A 1 176 ? -10.588 -16.433 -7.466 1.00 87.56 176 ASN A C 1
ATOM 1401 O O . ASN A 1 176 ? -10.163 -16.996 -8.470 1.00 87.56 176 ASN A O 1
ATOM 1405 N N . LEU A 1 177 ? -11.650 -15.621 -7.496 1.00 91.62 177 LEU A N 1
ATOM 1406 C CA . LEU A 1 177 ? -12.370 -15.288 -8.729 1.00 91.62 177 LEU A CA 1
ATOM 1407 C C . LEU A 1 177 ? -11.473 -14.577 -9.746 1.00 91.62 177 LEU A C 1
ATOM 1409 O O . LEU A 1 177 ? -11.486 -14.927 -10.923 1.00 91.62 177 LEU A O 1
ATOM 1413 N N . PHE A 1 178 ? -10.670 -13.608 -9.301 1.00 88.62 178 PHE A N 1
ATOM 1414 C CA . PHE A 1 178 ? -9.725 -12.906 -10.168 1.00 88.62 178 PHE A CA 1
ATOM 1415 C C . PHE A 1 178 ? -8.668 -13.852 -10.751 1.00 88.62 178 PHE A C 1
ATOM 1417 O O . PHE A 1 178 ? -8.413 -13.824 -11.952 1.00 88.62 178 PHE A O 1
ATOM 1424 N N . VAL A 1 179 ? -8.078 -14.716 -9.920 1.00 86.31 179 VAL A N 1
ATOM 1425 C CA . VAL A 1 179 ? -7.091 -15.710 -10.369 1.00 86.31 179 VAL A CA 1
ATOM 1426 C C . VAL A 1 179 ? -7.723 -16.678 -11.363 1.00 86.31 179 VAL A C 1
ATOM 1428 O O . VAL A 1 179 ? -7.154 -16.905 -12.427 1.00 86.31 179 VAL A O 1
ATOM 1431 N N . TYR A 1 180 ? -8.915 -17.194 -11.059 1.00 88.38 180 TYR A N 1
ATOM 1432 C CA . TYR A 1 180 ? -9.660 -18.066 -11.961 1.00 88.38 180 TYR A CA 1
ATOM 1433 C C . TYR A 1 180 ? -9.897 -17.394 -13.317 1.00 88.38 180 TYR A C 1
ATOM 1435 O O . TYR A 1 180 ? -9.575 -17.978 -14.348 1.00 88.38 180 TYR A O 1
ATOM 1443 N N . TYR A 1 181 ? -10.370 -16.144 -13.314 1.00 90.62 181 TYR A N 1
ATOM 1444 C CA . TYR A 1 181 ? -10.587 -15.362 -14.528 1.00 90.62 181 TYR A CA 1
ATOM 1445 C C . TYR A 1 181 ? -9.304 -15.212 -15.353 1.00 90.62 181 TYR A C 1
ATOM 1447 O O . TYR A 1 181 ? -9.310 -15.505 -16.542 1.00 90.62 181 TYR A O 1
ATOM 1455 N N . VAL A 1 182 ? -8.189 -14.804 -14.739 1.00 89.50 182 VAL A N 1
ATOM 1456 C CA . VAL A 1 182 ? -6.911 -14.599 -15.447 1.00 89.50 182 VAL A CA 1
ATOM 1457 C C . VAL A 1 182 ? -6.339 -15.905 -16.007 1.00 89.50 182 VAL A C 1
ATOM 1459 O O . VAL A 1 182 ? -5.708 -15.890 -17.061 1.00 89.50 182 VAL A O 1
ATOM 1462 N N . VAL A 1 183 ? -6.530 -17.029 -15.315 1.00 87.56 183 VAL A N 1
ATOM 1463 C CA . VAL A 1 183 ? -6.018 -18.334 -15.756 1.00 87.56 183 VAL A CA 1
ATOM 1464 C C . VAL A 1 183 ? -6.868 -18.924 -16.883 1.00 87.56 183 VAL A C 1
ATOM 1466 O O . VAL A 1 183 ? -6.298 -19.487 -17.814 1.00 87.56 183 VAL A O 1
ATOM 1469 N N . TYR A 1 184 ? -8.197 -18.789 -16.820 1.00 81.44 184 TYR A N 1
ATOM 1470 C CA . TYR A 1 184 ? -9.112 -19.340 -17.828 1.00 81.44 184 TYR A CA 1
ATOM 1471 C C . TYR A 1 184 ? -9.291 -18.455 -19.068 1.00 81.44 184 TYR A C 1
ATOM 1473 O O . TYR A 1 184 ? -9.563 -18.994 -20.133 1.00 81.44 184 TYR A O 1
ATOM 1481 N N . ASN A 1 185 ? -9.113 -17.131 -18.969 1.00 77.12 185 ASN A N 1
ATOM 1482 C CA . ASN A 1 185 ? -9.117 -16.222 -20.128 1.00 77.12 185 ASN A CA 1
ATOM 1483 C C . ASN A 1 185 ? -7.732 -16.089 -20.794 1.00 77.12 185 ASN A C 1
ATOM 1485 O O . ASN A 1 185 ? -7.370 -15.010 -21.271 1.00 77.12 185 ASN A O 1
ATOM 1489 N N . LYS A 1 186 ? -6.952 -17.171 -20.813 1.00 52.59 186 LYS A N 1
ATOM 1490 C CA . LYS A 1 186 ? -5.756 -17.274 -21.657 1.00 52.59 186 LYS A CA 1
ATOM 1491 C C . LYS A 1 186 ? -6.098 -17.792 -23.044 1.00 52.59 186 LYS A C 1
ATOM 1493 O O . LYS A 1 186 ? -6.918 -18.729 -23.131 1.00 52.59 186 LYS A O 1
#

Sequence (186 aa):
SLIPILFVCFSVFTQISSFKAYYEKAKQVIFAFLIPTQQDVVATYIDTFLKNSVNLGIVGLIAMAFTSLAFFSGYDFVINRITKNEPKGLWQSISSYWTLLTLVPLGLGLSFYISGFIQQALDDYKIGFNFFEILPFVIIWGLFFISYSSSVHKGTLKSLALVSFGAGAIWYIGKNLFVYYVVYNK

Mean predicted aligned error: 10.11 Å

pLDDT: mean 82.72, std 8.02, range [52.53, 96.12]